Protein AF-A0A154R2F2-F1 (afdb_monomer_lite)

Radius of gyration: 34.79 Å; chains: 1; bounding box: 61×65×131 Å

Foldseek 3Di:
DPDVVVVVVVVVVVVVVVLVVQLVLLLVLLVCLCPPVVLVVLLVVQLVVLLVVQLVLLVVLLVVLVVLLVVLCVLVVVPPHPVSVVLVVLSVVLSVVSNVVSNVLSVVLSVQLNVQLVVQSVVLSVVSNVPDGNVNSNVSSVVSNVVSSVVSNVVSVPDHRDNSCVVSVVSSVVSVVVVVCVVCVVVVHDPDDDPDDDDDDDDDDDD

Structure (mmCIF, N/CA/C/O backbone):
data_AF-A0A154R2F2-F1
#
_entry.id   AF-A0A154R2F2-F1
#
loop_
_atom_site.group_PDB
_atom_site.id
_atom_site.type_symbol
_atom_site.label_atom_id
_atom_site.label_alt_id
_atom_site.label_comp_id
_atom_site.label_asym_id
_atom_site.label_entity_id
_atom_site.label_seq_id
_atom_site.pdbx_PDB_ins_code
_atom_site.Cartn_x
_atom_site.Cartn_y
_atom_site.Cartn_z
_atom_site.occupancy
_atom_site.B_iso_or_equiv
_atom_site.auth_seq_id
_atom_site.auth_comp_id
_atom_site.auth_asym_id
_atom_site.auth_atom_id
_atom_site.pdbx_PDB_model_num
ATOM 1 N N . MET A 1 1 ? -29.814 13.031 62.129 1.00 49.38 1 MET A N 1
ATOM 2 C CA . MET A 1 1 ? -30.196 12.786 60.720 1.00 49.38 1 MET A CA 1
ATOM 3 C C . MET A 1 1 ? -28.926 12.766 59.865 1.00 49.38 1 MET A C 1
ATOM 5 O O . MET A 1 1 ? -28.418 13.830 59.564 1.00 49.38 1 MET A O 1
ATOM 9 N N . SER A 1 2 ? -28.339 11.595 59.566 1.00 53.06 2 SER A N 1
ATOM 10 C CA . SER A 1 2 ? -27.109 11.481 58.738 1.00 53.06 2 SER A CA 1
ATOM 11 C C . SER A 1 2 ? -26.945 10.084 58.099 1.00 53.06 2 SER A C 1
ATOM 13 O O . SER A 1 2 ? -25.869 9.502 58.075 1.00 53.06 2 SER A O 1
ATOM 15 N N . SER A 1 3 ? -28.045 9.470 57.644 1.00 55.16 3 SER A N 1
ATOM 16 C CA . SER A 1 3 ? -28.022 8.103 57.078 1.00 55.16 3 SER A CA 1
ATOM 17 C C . SER A 1 3 ? -28.345 8.056 55.574 1.00 55.16 3 SER A C 1
ATOM 19 O O . SER A 1 3 ? -27.888 7.155 54.876 1.00 55.16 3 SER A O 1
ATOM 21 N N . GLY A 1 4 ? -29.041 9.067 55.032 1.00 56.69 4 GLY A N 1
ATOM 22 C CA . GLY A 1 4 ? -29.423 9.121 53.611 1.00 56.69 4 GLY A CA 1
ATOM 23 C C . GLY A 1 4 ? -28.269 9.403 52.638 1.00 56.69 4 GLY A C 1
ATOM 24 O O . GLY A 1 4 ? -28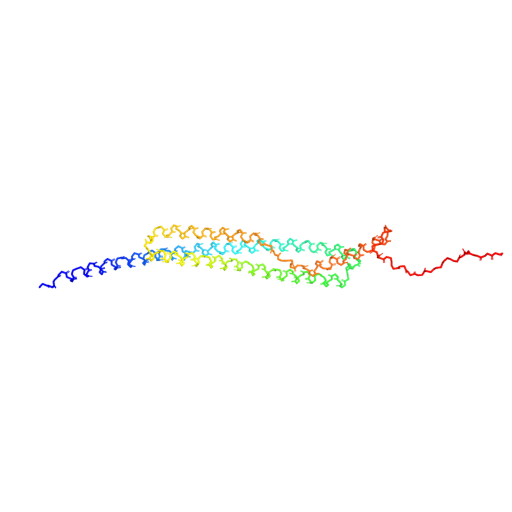.242 8.836 51.549 1.00 56.69 4 GLY A O 1
ATOM 25 N N . GLY A 1 5 ? -27.276 10.208 53.040 1.00 60.66 5 GLY A N 1
ATOM 26 C CA . GLY A 1 5 ? -26.138 10.574 52.179 1.00 60.66 5 GLY A CA 1
ATOM 27 C C . GLY A 1 5 ? -25.227 9.394 51.820 1.00 60.66 5 GLY A C 1
ATOM 28 O O . GLY A 1 5 ? -24.752 9.299 50.692 1.00 60.66 5 GLY A O 1
ATOM 29 N N . ASN A 1 6 ? -25.058 8.434 52.737 1.00 72.25 6 ASN A N 1
ATOM 30 C CA . ASN A 1 6 ? -24.212 7.259 52.508 1.00 72.25 6 ASN A CA 1
ATOM 31 C C . ASN A 1 6 ? -24.817 6.259 51.517 1.00 72.25 6 ASN A C 1
ATOM 33 O O . ASN A 1 6 ? -24.070 5.565 50.833 1.00 72.25 6 ASN A O 1
ATOM 37 N N . LYS A 1 7 ? -26.149 6.158 51.429 1.00 78.38 7 LYS A N 1
ATOM 38 C CA . LYS A 1 7 ? -26.810 5.208 50.522 1.00 78.38 7 LYS A CA 1
ATOM 39 C C . LYS A 1 7 ? -26.785 5.717 49.077 1.00 78.38 7 LYS A C 1
ATOM 41 O O . LYS A 1 7 ? -26.375 4.973 48.192 1.00 78.38 7 LYS A O 1
ATOM 46 N N . ALA A 1 8 ? -27.078 7.005 48.880 1.00 78.94 8 ALA A N 1
ATOM 47 C CA . ALA A 1 8 ? -26.990 7.668 47.578 1.00 78.94 8 ALA A CA 1
ATOM 48 C C . ALA A 1 8 ? -25.552 7.684 47.023 1.00 78.94 8 ALA A C 1
ATOM 50 O O . ALA A 1 8 ? -25.339 7.376 45.854 1.00 78.94 8 ALA A O 1
ATOM 51 N N . ALA A 1 9 ? -24.546 7.955 47.865 1.00 82.19 9 ALA A N 1
ATOM 52 C CA . ALA A 1 9 ? -23.141 7.891 47.453 1.00 82.19 9 ALA A CA 1
ATOM 53 C C . ALA A 1 9 ? -22.703 6.465 47.059 1.00 82.19 9 ALA A C 1
ATOM 55 O O . ALA A 1 9 ? -21.928 6.280 46.122 1.00 82.19 9 ALA A O 1
ATOM 56 N N . LYS A 1 10 ? -23.219 5.438 47.746 1.00 84.56 10 LYS A N 1
ATOM 57 C CA . LYS A 1 10 ? -22.908 4.031 47.451 1.00 84.56 10 LYS A CA 1
ATOM 58 C C . LYS A 1 10 ? -23.569 3.552 46.154 1.00 84.56 10 LYS A C 1
ATOM 60 O O . LYS A 1 10 ? -22.922 2.850 45.383 1.00 84.56 10 LYS A O 1
ATOM 65 N N . GLU A 1 11 ? -24.812 3.960 45.896 1.00 85.19 11 GLU A N 1
ATOM 66 C CA . GLU A 1 11 ? -25.507 3.710 44.623 1.00 85.19 11 GLU A CA 1
ATOM 67 C C . GLU A 1 11 ? -24.829 4.434 43.452 1.00 85.19 11 GLU A C 1
ATOM 69 O O . GLU A 1 11 ? -24.604 3.820 42.411 1.00 85.19 11 GLU A O 1
ATOM 74 N N . ALA A 1 12 ? -24.406 5.689 43.638 1.00 83.62 12 ALA A N 1
ATOM 75 C CA . ALA A 1 12 ? -23.656 6.433 42.626 1.00 83.62 12 ALA A CA 1
ATOM 76 C C . ALA A 1 12 ? -22.309 5.764 42.288 1.00 83.62 12 ALA A C 1
ATOM 78 O O . ALA A 1 12 ? -21.983 5.591 41.114 1.00 83.62 12 ALA A O 1
ATOM 79 N N . ASN A 1 13 ? -21.561 5.308 43.300 1.00 89.31 13 ASN A N 1
ATOM 80 C CA . ASN A 1 13 ? -20.309 4.572 43.092 1.00 89.31 13 ASN A CA 1
ATOM 81 C C . ASN A 1 13 ? -20.526 3.233 42.368 1.00 89.31 13 ASN A C 1
ATOM 83 O O . ASN A 1 13 ? -19.713 2.849 41.529 1.00 89.31 13 ASN A O 1
ATOM 87 N N . ALA A 1 14 ? -21.616 2.519 42.669 1.00 89.31 14 ALA A N 1
ATOM 88 C CA . ALA A 1 14 ? -21.954 1.272 41.986 1.00 89.31 14 ALA A CA 1
ATOM 89 C C . ALA A 1 14 ? -22.321 1.505 40.510 1.00 89.31 14 ALA A C 1
ATOM 91 O O . ALA A 1 14 ? -21.857 0.765 39.641 1.00 89.31 14 ALA A O 1
ATOM 92 N N . ALA A 1 15 ? -23.097 2.552 40.217 1.00 88.06 15 ALA A N 1
ATOM 93 C CA . ALA A 1 15 ? -23.456 2.930 38.852 1.00 88.06 15 ALA A CA 1
ATOM 94 C C . ALA A 1 15 ? -22.227 3.355 38.028 1.00 88.06 15 ALA A C 1
ATOM 96 O O . ALA A 1 15 ? -22.079 2.952 36.873 1.00 88.06 15 ALA A O 1
ATOM 97 N N . GLU A 1 16 ? -21.305 4.114 38.625 1.00 88.44 16 GLU A N 1
ATOM 98 C CA . GLU A 1 16 ? -20.057 4.509 37.968 1.00 88.44 16 GLU A CA 1
ATOM 99 C C . GLU A 1 16 ? -19.132 3.305 37.721 1.00 88.44 16 GLU A C 1
ATOM 101 O O . GLU A 1 16 ? -18.582 3.153 36.630 1.00 88.44 16 GLU A O 1
ATOM 106 N N . ALA A 1 17 ? -19.029 2.373 38.674 1.00 91.44 17 ALA A N 1
ATOM 107 C CA . ALA A 1 17 ? -18.279 1.132 38.481 1.00 91.44 17 ALA A CA 1
ATOM 108 C C . ALA A 1 17 ? -18.846 0.280 37.329 1.00 91.44 17 ALA A C 1
ATOM 110 O O . ALA A 1 17 ? -18.082 -0.257 36.522 1.00 91.44 17 ALA A O 1
ATOM 111 N N . GLN A 1 18 ? -20.176 0.188 37.212 1.00 90.12 18 GLN A N 1
ATOM 112 C CA . GLN A 1 18 ? -20.840 -0.494 36.096 1.00 90.12 18 GLN A CA 1
ATOM 113 C C . GLN A 1 18 ? -20.560 0.194 34.757 1.00 90.12 18 GLN A C 1
ATOM 115 O O . GLN A 1 18 ? -20.219 -0.484 33.786 1.00 90.12 18 GLN A O 1
ATOM 120 N N . ARG A 1 19 ? -20.629 1.531 34.706 1.00 88.81 19 ARG A N 1
ATOM 121 C CA . ARG A 1 19 ? -20.285 2.311 33.508 1.00 88.81 19 ARG A CA 1
ATOM 122 C C . ARG A 1 19 ? -18.847 2.036 33.069 1.00 88.81 19 ARG A C 1
ATOM 124 O O . ARG A 1 19 ? -18.607 1.717 31.907 1.00 88.81 19 ARG A O 1
ATOM 131 N N . GLN A 1 20 ? -17.891 2.086 33.993 1.00 92.62 20 GLN A N 1
ATOM 132 C CA . GLN A 1 20 ? -16.484 1.814 33.692 1.00 92.62 20 GLN A CA 1
ATOM 133 C C . GLN A 1 20 ? -16.237 0.371 33.243 1.00 92.62 20 GLN A C 1
ATOM 135 O O . GLN A 1 20 ? -15.388 0.139 32.381 1.00 92.62 20 GLN A O 1
ATOM 140 N N . ALA A 1 21 ? -16.951 -0.603 33.812 1.00 92.00 21 ALA A N 1
ATOM 141 C CA . ALA A 1 21 ? -16.874 -1.994 33.377 1.00 92.00 21 ALA A CA 1
ATOM 142 C C . ALA A 1 21 ? -17.409 -2.166 31.946 1.00 92.00 21 ALA A C 1
ATOM 144 O O . ALA A 1 21 ? -16.773 -2.844 31.139 1.00 92.00 21 ALA A O 1
ATOM 145 N N . ALA A 1 22 ? -18.519 -1.501 31.610 1.00 89.94 22 ALA A N 1
ATOM 146 C CA . ALA A 1 22 ? -19.074 -1.501 30.259 1.00 89.94 22 ALA A CA 1
ATOM 147 C C . ALA A 1 22 ? -18.101 -0.879 29.245 1.00 89.94 22 ALA A C 1
ATOM 149 O O . ALA A 1 22 ? -17.813 -1.501 28.225 1.00 89.94 22 ALA A O 1
ATOM 150 N N . ILE A 1 23 ? -17.513 0.282 29.564 1.00 93.38 23 ILE A N 1
ATOM 151 C CA . ILE A 1 23 ? -16.501 0.941 28.720 1.00 93.38 23 ILE A CA 1
ATOM 152 C C . ILE A 1 23 ? -15.312 0.002 28.473 1.00 93.38 23 ILE A C 1
ATOM 154 O O . ILE A 1 23 ? -14.917 -0.204 27.326 1.00 93.38 23 ILE A O 1
ATOM 158 N N . ARG A 1 24 ? -14.771 -0.625 29.528 1.00 93.38 24 ARG A N 1
ATOM 159 C CA . ARG A 1 24 ? -13.673 -1.602 29.410 1.00 93.38 24 ARG A CA 1
ATOM 160 C C . ARG A 1 24 ? -14.059 -2.802 28.541 1.00 93.38 24 ARG A C 1
ATOM 162 O O . ARG A 1 24 ? -13.248 -3.259 27.736 1.00 93.38 24 ARG A O 1
ATOM 169 N N . GLY A 1 25 ? -15.291 -3.292 28.676 1.00 92.94 25 GLY A N 1
ATOM 170 C CA . GLY A 1 25 ? -15.840 -4.364 27.846 1.00 92.94 25 GLY A CA 1
ATOM 171 C C . GLY A 1 25 ? -15.888 -3.984 26.365 1.00 92.94 25 GLY A C 1
ATOM 172 O O . GLY A 1 25 ? -15.367 -4.722 25.526 1.00 92.94 25 GLY A O 1
ATOM 173 N N . THR A 1 26 ? -16.429 -2.806 26.046 1.00 93.88 26 THR A N 1
ATOM 174 C CA . THR A 1 26 ? -16.457 -2.269 24.678 1.00 93.88 26 THR A CA 1
ATOM 175 C C . THR A 1 26 ? -15.045 -2.107 24.116 1.00 93.88 26 THR A C 1
ATOM 177 O O . THR A 1 26 ? -14.766 -2.586 23.018 1.00 93.88 26 THR A O 1
ATOM 180 N N . GLN A 1 27 ? -14.124 -1.500 24.870 1.00 94.38 27 GLN A N 1
ATOM 181 C CA . GLN A 1 27 ? -12.731 -1.321 24.445 1.00 94.38 27 GLN A CA 1
ATOM 182 C C . GLN A 1 27 ? -12.042 -2.660 24.158 1.00 94.38 27 GLN A C 1
ATOM 184 O O . GLN A 1 27 ? -11.368 -2.801 23.138 1.00 94.38 27 GLN A O 1
ATOM 189 N N . SER A 1 28 ? -12.240 -3.663 25.019 1.00 94.69 28 SER A N 1
ATOM 190 C CA . SER A 1 28 ? -11.725 -5.019 24.801 1.00 94.69 28 SER A CA 1
ATOM 191 C C . SER A 1 28 ? -12.267 -5.618 23.505 1.00 94.69 28 SER A C 1
ATOM 193 O O . SER A 1 28 ? -11.502 -6.154 22.705 1.00 94.69 28 SER A O 1
ATOM 195 N N . ARG A 1 29 ? -13.569 -5.457 23.240 1.00 93.88 29 ARG A N 1
ATOM 196 C CA . ARG A 1 29 ? -14.197 -5.983 22.025 1.00 93.88 29 ARG A CA 1
ATOM 197 C C . ARG A 1 29 ? -13.668 -5.316 20.757 1.00 93.88 29 ARG A C 1
ATOM 199 O O . ARG A 1 29 ? -13.366 -6.014 19.796 1.00 93.88 29 ARG A O 1
ATOM 206 N N . VAL A 1 30 ? -13.498 -3.994 20.771 1.00 94.19 30 VAL A N 1
ATOM 207 C CA . VAL A 1 30 ? -12.864 -3.249 19.670 1.00 94.19 30 VAL A CA 1
ATOM 208 C C . VAL A 1 30 ? -11.441 -3.758 19.443 1.00 94.19 30 VAL A C 1
ATOM 210 O O . VAL A 1 30 ? -11.081 -4.110 18.324 1.00 94.19 30 VAL A O 1
ATOM 213 N N . ASN A 1 31 ? -10.646 -3.874 20.509 1.00 94.31 31 ASN A N 1
ATOM 214 C CA . ASN A 1 31 ? -9.273 -4.367 20.425 1.00 94.31 31 ASN A CA 1
ATOM 215 C C . ASN A 1 31 ? -9.198 -5.791 19.857 1.00 94.31 31 ASN A C 1
ATOM 217 O O . ASN A 1 31 ? -8.319 -6.061 19.048 1.00 94.31 31 ASN A O 1
ATOM 221 N N . GLN A 1 32 ? -10.114 -6.684 20.239 1.00 94.31 32 GLN A N 1
ATOM 222 C CA . GLN A 1 32 ? -10.185 -8.045 19.698 1.00 94.31 32 GLN A CA 1
ATOM 223 C C . GLN A 1 32 ? -10.403 -8.057 18.184 1.00 94.31 32 GLN A C 1
ATOM 225 O O . GLN A 1 32 ? -9.761 -8.842 17.499 1.00 94.31 32 GLN A O 1
ATOM 230 N N . VAL A 1 33 ? -11.270 -7.183 17.667 1.00 94.12 33 VAL A N 1
ATOM 231 C CA . VAL A 1 33 ? -11.558 -7.099 16.228 1.00 94.12 33 VAL A CA 1
ATOM 232 C C . VAL A 1 33 ? -10.321 -6.656 15.438 1.00 94.12 33 VAL A C 1
ATOM 234 O O . VAL A 1 33 ? -9.999 -7.264 14.423 1.00 94.12 33 VAL A O 1
ATOM 237 N N . PHE A 1 34 ? -9.596 -5.640 15.915 1.00 94.19 34 PHE A N 1
ATOM 238 C CA . PHE A 1 34 ? -8.379 -5.156 15.245 1.00 94.19 34 PHE A CA 1
ATOM 239 C C . PHE A 1 34 ? -7.161 -6.071 15.435 1.00 94.19 34 PHE A C 1
ATOM 241 O O . PHE A 1 34 ? -6.270 -6.078 14.593 1.00 94.19 34 PHE A O 1
ATOM 248 N N . ASN A 1 35 ? -7.106 -6.825 16.535 1.00 94.25 35 ASN A N 1
ATOM 249 C CA . ASN A 1 35 ? -6.023 -7.768 16.821 1.00 94.25 35 ASN A CA 1
ATOM 250 C C . ASN A 1 35 ? -6.295 -9.176 16.258 1.00 94.25 35 ASN A C 1
ATOM 252 O O . ASN A 1 35 ? -5.521 -10.094 16.535 1.00 94.25 35 ASN A O 1
ATOM 256 N N . ASP A 1 36 ? -7.397 -9.378 15.529 1.00 94.06 36 ASP A N 1
ATOM 257 C CA . ASP A 1 36 ? -7.716 -10.668 14.925 1.00 94.06 36 ASP A CA 1
ATOM 258 C C . ASP A 1 36 ? -6.571 -11.086 13.976 1.00 94.06 36 ASP A C 1
ATOM 260 O O . ASP A 1 36 ? -6.192 -10.299 13.101 1.00 94.06 36 ASP A O 1
ATOM 264 N N . PRO A 1 37 ? -6.006 -12.304 14.101 1.00 93.44 37 PRO A N 1
ATOM 265 C CA . PRO A 1 37 ? -4.961 -12.790 13.199 1.00 93.44 37 PRO A CA 1
ATOM 266 C C . PRO A 1 37 ? -5.346 -12.708 11.719 1.00 93.44 37 PRO A C 1
ATOM 268 O O . PRO A 1 37 ? -4.484 -12.504 10.861 1.00 93.44 37 PRO A O 1
ATOM 271 N N . LYS A 1 38 ? -6.643 -12.815 11.411 1.00 93.19 38 LYS A N 1
ATOM 272 C CA . LYS A 1 38 ? -7.169 -12.625 10.062 1.00 93.19 38 LYS A CA 1
ATOM 273 C C . LYS A 1 38 ? -6.888 -11.223 9.533 1.00 93.19 38 LYS A C 1
ATOM 275 O O . LYS A 1 38 ? -6.569 -11.086 8.359 1.00 93.19 38 LYS A O 1
ATOM 280 N N . ARG A 1 39 ? -6.932 -10.188 10.380 1.00 92.75 39 ARG A N 1
ATOM 281 C CA . ARG A 1 39 ? -6.626 -8.822 9.944 1.00 92.75 39 ARG A CA 1
ATOM 282 C C . ARG A 1 39 ? -5.166 -8.681 9.526 1.00 92.75 39 ARG A C 1
ATOM 284 O O . ARG A 1 39 ? -4.884 -8.053 8.510 1.00 92.75 39 ARG A O 1
ATOM 291 N N . GLN A 1 40 ? -4.244 -9.304 10.259 1.00 92.25 40 GLN A N 1
ATOM 292 C CA . GLN A 1 40 ? -2.835 -9.321 9.863 1.00 92.25 40 GLN A CA 1
ATOM 293 C C . GLN A 1 40 ? -2.631 -10.067 8.537 1.00 92.25 40 GLN A C 1
ATOM 295 O O . GLN A 1 40 ? -1.837 -9.624 7.708 1.00 92.25 40 GLN A O 1
ATOM 300 N N . ALA A 1 41 ? -3.357 -11.168 8.316 1.00 95.06 41 ALA A N 1
ATOM 301 C CA . ALA A 1 41 ? -3.348 -11.872 7.035 1.00 95.06 41 ALA A CA 1
ATOM 302 C C . ALA A 1 41 ? -3.871 -10.981 5.894 1.00 95.06 41 ALA A C 1
ATOM 304 O O . ALA A 1 41 ? -3.187 -10.852 4.886 1.00 95.06 41 ALA A O 1
ATOM 305 N N . ASP A 1 42 ? -4.993 -10.276 6.088 1.00 93.69 42 ASP A N 1
ATOM 306 C CA . ASP A 1 42 ? -5.550 -9.352 5.089 1.00 93.69 42 ASP A CA 1
ATOM 307 C C . ASP A 1 42 ? -4.556 -8.234 4.711 1.00 93.69 42 ASP A C 1
ATOM 309 O O . ASP A 1 42 ? -4.427 -7.879 3.537 1.00 93.69 42 ASP A O 1
ATOM 313 N N . ILE A 1 43 ? -3.836 -7.678 5.696 1.00 94.62 43 ILE A N 1
ATOM 314 C CA . ILE A 1 43 ? -2.795 -6.662 5.464 1.00 94.62 43 ILE A CA 1
ATOM 315 C C . ILE A 1 43 ? -1.630 -7.266 4.671 1.00 94.62 43 ILE A C 1
ATOM 317 O O . ILE A 1 43 ? -1.169 -6.662 3.703 1.00 94.62 43 ILE A O 1
ATOM 321 N N . ASN A 1 44 ? -1.167 -8.463 5.038 1.00 95.62 44 ASN A N 1
ATOM 322 C CA . ASN A 1 44 ? -0.082 -9.142 4.330 1.00 95.62 44 ASN A CA 1
ATOM 323 C C . ASN A 1 44 ? -0.472 -9.475 2.882 1.00 95.62 44 ASN A C 1
ATOM 325 O O . ASN A 1 44 ? 0.320 -9.260 1.965 1.00 95.62 44 ASN A O 1
ATOM 329 N N . ASP A 1 45 ? -1.698 -9.947 2.662 1.00 96.25 45 ASP A N 1
ATOM 330 C CA . ASP A 1 45 ? -2.240 -10.227 1.334 1.00 96.25 45 ASP A CA 1
ATOM 331 C C . ASP A 1 45 ? -2.325 -8.953 0.496 1.00 96.25 45 ASP A C 1
ATOM 333 O O . ASP A 1 45 ? -1.944 -8.951 -0.675 1.00 96.25 45 ASP A O 1
ATOM 337 N N . PHE A 1 46 ? -2.749 -7.841 1.100 1.00 95.44 46 PHE A N 1
ATOM 338 C CA . PHE A 1 46 ? -2.747 -6.538 0.447 1.00 95.44 46 PHE A CA 1
ATOM 339 C C . PHE A 1 46 ? -1.334 -6.084 0.052 1.00 95.44 46 PHE A C 1
ATOM 341 O O . PHE A 1 46 ? -1.128 -5.656 -1.087 1.00 95.44 46 PHE A O 1
ATOM 348 N N . VAL A 1 47 ? -0.347 -6.227 0.940 1.00 96.12 47 VAL A N 1
ATOM 349 C CA . VAL A 1 47 ? 1.063 -5.914 0.647 1.00 96.12 47 VAL A CA 1
ATOM 350 C C . VAL A 1 47 ? 1.585 -6.786 -0.496 1.00 96.12 47 VAL A C 1
ATOM 352 O O . VAL A 1 47 ? 2.187 -6.274 -1.439 1.00 96.12 47 VAL A O 1
ATOM 355 N N . ASN A 1 48 ? 1.314 -8.091 -0.466 1.00 96.38 48 ASN A N 1
ATOM 356 C CA . ASN A 1 48 ? 1.747 -9.030 -1.501 1.00 96.38 48 ASN A CA 1
ATOM 357 C C . ASN A 1 48 ? 1.086 -8.749 -2.858 1.00 96.38 48 ASN A C 1
ATOM 359 O O . ASN A 1 48 ? 1.757 -8.789 -3.893 1.00 96.38 48 ASN A O 1
ATOM 363 N N . ALA A 1 49 ? -0.210 -8.433 -2.866 1.00 94.94 49 ALA A N 1
ATOM 364 C CA . ALA A 1 49 ? -0.933 -8.043 -4.072 1.00 94.94 49 ALA A CA 1
ATOM 365 C C . ALA A 1 49 ? -0.373 -6.739 -4.654 1.00 94.94 49 ALA A C 1
ATOM 367 O O . ALA A 1 49 ? -0.126 -6.655 -5.856 1.00 94.94 49 ALA A O 1
ATOM 368 N N . THR A 1 50 ? -0.092 -5.757 -3.795 1.00 93.88 50 THR A N 1
ATOM 369 C CA . THR A 1 50 ? 0.518 -4.478 -4.181 1.00 93.88 50 THR A CA 1
ATOM 370 C C . THR A 1 50 ? 1.913 -4.686 -4.769 1.00 93.88 50 THR A C 1
ATOM 372 O O . THR A 1 50 ? 2.208 -4.179 -5.851 1.00 93.88 50 THR A O 1
ATOM 375 N N . ARG A 1 51 ? 2.755 -5.500 -4.117 1.00 95.31 51 ARG A N 1
ATOM 376 C CA . ARG A 1 51 ? 4.075 -5.898 -4.632 1.00 95.31 51 ARG A CA 1
ATOM 377 C C . ARG A 1 51 ? 3.954 -6.526 -6.018 1.00 95.31 51 ARG A C 1
ATOM 379 O O . ARG A 1 51 ? 4.642 -6.104 -6.940 1.00 95.31 51 ARG A O 1
ATOM 386 N N . SER A 1 52 ? 3.059 -7.501 -6.167 1.00 94.62 52 SER A N 1
ATOM 387 C CA . SER A 1 52 ? 2.865 -8.232 -7.424 1.00 94.62 52 SER A CA 1
ATOM 388 C C . SER A 1 52 ? 2.400 -7.314 -8.554 1.00 94.62 52 SER A C 1
ATOM 390 O O . SER A 1 52 ? 2.903 -7.415 -9.669 1.00 94.62 52 SER A O 1
ATOM 392 N N . TYR A 1 53 ? 1.478 -6.391 -8.268 1.00 92.62 53 TYR A N 1
ATOM 393 C CA . TYR A 1 53 ? 0.994 -5.405 -9.233 1.00 92.62 53 TYR A CA 1
ATOM 394 C C . TYR A 1 53 ? 2.130 -4.524 -9.765 1.00 92.62 53 TYR A C 1
ATOM 396 O O . TYR A 1 53 ? 2.342 -4.442 -10.976 1.00 92.62 53 TYR A O 1
ATOM 404 N N . TYR A 1 54 ? 2.908 -3.917 -8.868 1.00 93.19 54 TYR A N 1
ATOM 405 C CA . TYR A 1 54 ? 4.024 -3.069 -9.275 1.00 93.19 54 TYR A CA 1
ATOM 406 C C . TYR A 1 54 ? 5.150 -3.869 -9.939 1.00 93.19 54 TYR A C 1
ATOM 408 O O . TYR A 1 54 ? 5.753 -3.394 -10.895 1.00 93.19 54 TYR A O 1
ATOM 416 N N . GLN A 1 55 ? 5.407 -5.102 -9.503 1.00 94.06 55 GLN A N 1
ATOM 417 C CA . GLN A 1 55 ? 6.388 -5.967 -10.153 1.00 94.06 55 GLN A CA 1
ATOM 418 C C . GLN A 1 55 ? 5.997 -6.290 -11.603 1.00 94.06 55 GLN A C 1
ATOM 420 O O . GLN A 1 55 ? 6.835 -6.182 -12.493 1.00 94.06 55 GLN A O 1
ATOM 425 N N . GLN A 1 56 ? 4.725 -6.604 -11.865 1.00 93.00 56 GLN A N 1
ATOM 426 C CA . GLN A 1 56 ? 4.238 -6.834 -13.230 1.00 93.00 56 GLN A CA 1
ATOM 427 C C . GLN A 1 56 ? 4.396 -5.598 -14.121 1.00 93.00 56 GLN A C 1
ATOM 429 O O . GLN A 1 56 ? 4.723 -5.721 -15.305 1.00 93.00 56 GLN A O 1
ATOM 434 N N . ASP A 1 57 ? 4.159 -4.405 -13.574 1.00 90.81 57 ASP A N 1
ATOM 435 C CA . ASP A 1 57 ? 4.373 -3.168 -14.318 1.00 90.81 57 ASP A CA 1
ATOM 436 C C . ASP A 1 57 ? 5.863 -2.922 -14.600 1.00 90.81 57 ASP A C 1
ATOM 438 O O . ASP A 1 57 ? 6.235 -2.643 -15.741 1.00 90.81 57 ASP A O 1
ATOM 442 N N . LEU A 1 58 ? 6.735 -3.143 -13.611 1.00 93.31 58 LEU A N 1
ATOM 443 C CA . LEU A 1 58 ? 8.187 -3.063 -13.781 1.00 93.31 58 LEU A CA 1
ATOM 444 C C . LEU A 1 58 ? 8.693 -4.027 -14.866 1.00 93.31 58 LEU A C 1
ATOM 446 O O . LEU A 1 58 ? 9.487 -3.636 -15.723 1.00 93.31 58 LEU A O 1
ATOM 450 N N . ASP A 1 59 ? 8.213 -5.271 -14.863 1.00 93.44 59 ASP A N 1
ATOM 451 C CA . ASP A 1 59 ? 8.569 -6.284 -15.860 1.00 93.44 59 ASP A CA 1
ATOM 452 C C . ASP A 1 59 ? 8.136 -5.870 -17.271 1.00 93.44 59 ASP A C 1
ATOM 454 O O . ASP A 1 59 ? 8.887 -6.029 -18.242 1.00 93.44 59 ASP A O 1
ATOM 458 N N . ARG A 1 60 ? 6.944 -5.275 -17.395 1.00 91.81 60 ARG A N 1
ATOM 459 C CA . ARG A 1 60 ? 6.450 -4.719 -18.659 1.00 91.81 60 ARG A CA 1
ATOM 460 C C . ARG A 1 60 ? 7.338 -3.573 -19.143 1.00 91.81 60 ARG A C 1
ATOM 462 O O . ARG A 1 60 ? 7.722 -3.554 -20.315 1.00 91.81 60 ARG A O 1
ATOM 469 N N . GLN A 1 61 ? 7.685 -2.639 -18.258 1.00 91.06 61 GLN A N 1
ATOM 470 C CA . GLN A 1 61 ? 8.570 -1.518 -18.577 1.00 91.06 61 GLN A CA 1
ATOM 471 C C . GLN A 1 61 ? 9.956 -2.009 -19.015 1.00 91.06 61 GLN A C 1
ATOM 473 O O . GLN A 1 61 ? 10.448 -1.586 -20.063 1.00 91.06 61 GLN A O 1
ATOM 478 N N . LYS A 1 62 ? 10.534 -2.984 -18.302 1.00 93.44 62 LYS A N 1
ATOM 479 C CA . LYS A 1 62 ? 11.798 -3.632 -18.673 1.00 93.44 62 LYS A CA 1
ATOM 480 C C . LYS A 1 62 ? 11.725 -4.255 -20.064 1.00 93.44 62 LYS A C 1
ATOM 482 O O . LYS A 1 62 ? 12.633 -4.061 -20.866 1.00 93.44 62 LYS A O 1
ATOM 487 N N . GLY A 1 63 ? 10.662 -5.002 -20.369 1.00 93.06 63 GLY A N 1
ATOM 488 C CA . GLY A 1 63 ? 10.482 -5.627 -21.682 1.00 93.06 63 GLY A CA 1
ATOM 489 C C . GLY A 1 63 ? 10.418 -4.604 -22.821 1.00 93.06 63 GLY A C 1
ATOM 490 O O . GLY A 1 63 ? 11.011 -4.811 -23.883 1.00 93.06 63 GLY A O 1
ATOM 491 N N . ASN A 1 64 ? 9.748 -3.473 -22.587 1.00 91.12 64 ASN A N 1
ATOM 492 C CA . ASN A 1 64 ? 9.698 -2.362 -23.536 1.00 91.12 64 ASN A CA 1
ATOM 493 C C . ASN A 1 64 ? 11.068 -1.686 -23.699 1.00 91.12 64 ASN A C 1
ATOM 495 O O . ASN A 1 64 ? 11.481 -1.422 -24.831 1.00 91.12 64 ASN A O 1
ATOM 499 N N . ALA A 1 65 ? 11.782 -1.453 -22.595 1.00 90.50 65 ALA A N 1
ATOM 500 C CA . ALA A 1 65 ? 13.113 -0.857 -22.590 1.00 90.50 65 ALA A CA 1
ATOM 501 C C . ALA A 1 65 ? 14.150 -1.758 -23.283 1.00 90.50 65 ALA A C 1
ATOM 503 O O . ALA A 1 65 ? 14.874 -1.279 -24.150 1.00 90.50 65 ALA A O 1
ATOM 504 N N . ASP A 1 66 ? 14.164 -3.066 -23.002 1.00 92.56 66 ASP A N 1
ATOM 505 C CA . ASP A 1 66 ? 15.047 -4.049 -23.653 1.00 92.56 66 ASP A CA 1
ATOM 506 C C . ASP A 1 66 ? 14.819 -4.094 -25.1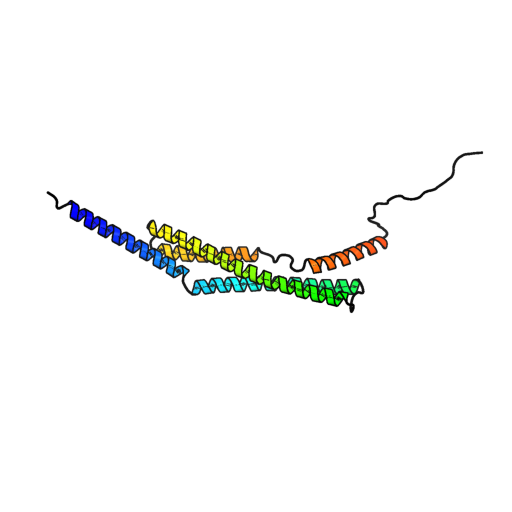69 1.00 92.56 66 ASP A C 1
ATOM 508 O O . ASP A 1 66 ? 15.759 -4.013 -25.963 1.00 92.56 66 ASP A O 1
ATOM 512 N N . ARG A 1 67 ? 13.552 -4.160 -25.592 1.00 91.81 67 ARG A N 1
ATOM 513 C CA . ARG A 1 67 ? 13.194 -4.152 -27.014 1.00 91.81 67 ARG A CA 1
ATOM 514 C C . ARG A 1 67 ? 13.598 -2.838 -27.682 1.00 91.81 67 ARG A C 1
ATOM 516 O O . ARG A 1 67 ? 14.159 -2.853 -28.778 1.00 91.81 67 ARG A O 1
ATOM 523 N N . GLY A 1 68 ? 13.325 -1.710 -27.027 1.00 89.69 68 GLY A N 1
ATOM 524 C CA . GLY A 1 68 ? 13.742 -0.390 -27.487 1.00 89.69 68 GLY A CA 1
ATOM 525 C C . GLY A 1 68 ? 15.256 -0.303 -27.647 1.00 89.69 68 GLY A C 1
ATOM 526 O O . GLY A 1 68 ? 15.730 0.153 -28.688 1.00 89.69 68 GLY A O 1
ATOM 527 N N . LEU A 1 69 ? 16.002 -0.803 -26.661 1.00 91.06 69 LEU A N 1
ATOM 528 C CA . LEU A 1 69 ? 17.460 -0.802 -26.643 1.00 91.06 69 LEU A CA 1
ATOM 529 C C . LEU A 1 69 ? 18.020 -1.638 -27.791 1.00 91.06 69 LEU A C 1
ATOM 531 O O . LEU A 1 69 ? 18.852 -1.145 -28.547 1.00 91.06 69 LEU A O 1
ATOM 535 N N . LYS A 1 70 ? 17.504 -2.853 -27.999 1.00 90.94 70 LYS A N 1
ATOM 536 C CA . LYS A 1 70 ? 17.879 -3.705 -29.138 1.00 90.94 70 LYS A CA 1
ATOM 537 C C . LYS A 1 70 ? 17.678 -2.998 -30.474 1.00 90.94 70 LYS A C 1
ATOM 539 O O . LYS A 1 70 ? 18.589 -2.975 -31.300 1.00 90.94 70 LYS A O 1
ATOM 544 N N . PHE A 1 71 ? 16.518 -2.374 -30.688 1.00 91.12 71 PHE A N 1
ATOM 545 C CA . PHE A 1 71 ? 16.271 -1.633 -31.925 1.00 91.12 71 PHE A CA 1
ATOM 546 C C . PHE A 1 71 ? 17.169 -0.404 -32.065 1.00 91.12 71 PHE A C 1
ATOM 548 O O . PHE A 1 71 ? 17.623 -0.119 -33.171 1.00 91.12 71 PHE A O 1
ATOM 555 N N . ALA A 1 72 ? 17.434 0.317 -30.977 1.00 89.19 72 ALA A N 1
ATOM 556 C CA . ALA A 1 72 ? 18.314 1.479 -30.981 1.00 89.19 72 ALA A CA 1
ATOM 557 C C . ALA A 1 72 ? 19.761 1.092 -31.323 1.00 89.19 72 ALA A C 1
ATOM 559 O O . ALA A 1 72 ? 20.364 1.734 -32.178 1.00 89.19 72 ALA A O 1
ATOM 560 N N . LEU A 1 73 ? 20.282 0.015 -30.728 1.00 89.12 73 LEU A N 1
ATOM 561 C CA . LEU A 1 73 ? 21.618 -0.527 -31.001 1.00 89.12 73 LEU A CA 1
ATOM 562 C C . LEU A 1 73 ? 21.753 -1.060 -32.431 1.00 89.12 73 LEU A C 1
ATOM 564 O O . LEU A 1 73 ? 22.778 -0.843 -33.076 1.00 89.12 73 LEU A O 1
ATOM 568 N N . ALA A 1 74 ? 20.725 -1.736 -32.949 1.00 88.75 74 ALA A N 1
ATOM 569 C CA . ALA A 1 74 ? 20.708 -2.202 -34.335 1.00 88.75 74 ALA A CA 1
ATOM 570 C C . ALA A 1 74 ? 20.729 -1.019 -35.312 1.00 88.75 74 ALA A C 1
ATOM 572 O O . ALA A 1 74 ? 21.510 -0.989 -36.259 1.00 88.75 74 ALA A O 1
ATOM 573 N N . ARG A 1 75 ? 19.909 0.000 -35.041 1.00 85.38 75 ARG A N 1
ATOM 574 C CA . ARG A 1 75 ? 19.806 1.219 -35.853 1.00 85.38 75 ARG A CA 1
ATOM 575 C C . ARG A 1 75 ? 21.060 2.086 -35.830 1.00 85.38 75 ARG A C 1
ATOM 577 O O . ARG A 1 75 ? 21.330 2.769 -36.813 1.00 85.38 75 ARG A O 1
ATOM 584 N N . SER A 1 76 ? 21.781 2.111 -34.715 1.00 85.44 76 SER A N 1
ATOM 585 C CA . SER A 1 76 ? 23.017 2.882 -34.568 1.00 85.44 76 SER A CA 1
ATOM 586 C C . SER A 1 76 ? 24.261 2.119 -35.029 1.00 85.44 76 SER A C 1
ATOM 588 O O . SER A 1 76 ? 25.339 2.705 -35.060 1.00 85.44 76 SER A O 1
ATOM 590 N N . GLY A 1 77 ? 24.127 0.838 -35.396 1.00 86.75 77 GLY A N 1
ATOM 591 C CA . GLY A 1 77 ? 25.260 -0.020 -35.751 1.00 86.75 77 GLY A CA 1
ATOM 592 C C . GLY A 1 77 ? 26.150 -0.382 -34.557 1.00 86.75 77 GLY A C 1
ATOM 593 O O . GLY A 1 77 ? 27.253 -0.875 -34.751 1.00 86.75 77 GLY A O 1
ATOM 594 N N . LEU A 1 78 ? 25.683 -0.151 -33.326 1.00 87.38 78 LEU A N 1
ATOM 595 C CA . LEU A 1 78 ? 26.423 -0.413 -32.084 1.00 87.38 78 LEU A CA 1
ATOM 596 C C . LEU A 1 78 ? 26.172 -1.823 -31.524 1.00 87.38 78 LEU A C 1
ATOM 598 O O . LEU A 1 78 ? 26.577 -2.141 -30.405 1.00 87.38 78 LEU A O 1
ATOM 602 N N . THR A 1 79 ? 25.481 -2.670 -32.288 1.00 89.44 79 THR A N 1
ATOM 603 C CA . THR A 1 79 ? 25.235 -4.069 -31.918 1.00 89.44 79 THR A CA 1
ATOM 604 C C . THR A 1 79 ? 26.556 -4.841 -31.888 1.00 89.44 79 THR A C 1
ATOM 606 O O . THR A 1 79 ? 27.353 -4.742 -32.815 1.00 89.44 79 THR A O 1
ATOM 609 N N . GLY A 1 80 ? 26.790 -5.608 -30.824 1.00 86.25 80 GLY A N 1
ATOM 610 C CA . GLY A 1 80 ? 28.012 -6.391 -30.611 1.00 86.25 80 GLY A CA 1
ATOM 611 C C . GLY A 1 80 ? 29.208 -5.596 -30.072 1.00 86.25 80 GLY A C 1
ATOM 612 O O . GLY A 1 80 ? 30.262 -6.184 -29.849 1.00 86.25 80 GLY A O 1
ATOM 613 N N . GLY A 1 81 ? 29.062 -4.285 -29.847 1.00 90.50 81 GLY A N 1
ATOM 614 C CA . GLY A 1 81 ? 30.108 -3.429 -29.281 1.00 90.50 81 GLY A CA 1
ATOM 615 C C . GLY A 1 81 ? 30.044 -3.287 -27.756 1.00 90.50 81 GLY A C 1
ATOM 616 O O . GLY A 1 81 ? 29.089 -3.719 -27.107 1.00 90.50 81 GLY A O 1
ATOM 617 N N . SER A 1 82 ? 31.035 -2.600 -27.180 1.00 91.00 82 SER A N 1
ATOM 618 C CA . SER A 1 82 ? 31.073 -2.260 -25.747 1.00 91.00 82 SER A CA 1
ATOM 619 C C . SER A 1 82 ? 29.840 -1.474 -25.300 1.00 91.00 82 SER A C 1
ATOM 621 O O . SER A 1 82 ? 29.269 -1.772 -24.257 1.00 91.00 82 SER A O 1
ATOM 623 N N . THR A 1 83 ? 29.340 -0.561 -26.142 1.00 88.88 83 THR A N 1
ATOM 624 C CA . THR A 1 83 ? 28.130 0.216 -25.844 1.00 88.88 83 THR A CA 1
ATOM 625 C C . THR A 1 83 ? 26.908 -0.667 -25.600 1.00 88.88 83 THR A C 1
ATOM 627 O O . THR A 1 83 ? 26.092 -0.341 -24.746 1.00 88.88 83 THR A O 1
ATOM 630 N N . GLN A 1 84 ? 26.765 -1.798 -26.299 1.00 90.94 84 GLN A N 1
ATOM 631 C CA . GLN A 1 84 ? 25.674 -2.731 -26.014 1.00 90.94 84 GLN A CA 1
ATOM 632 C C . GLN A 1 84 ? 25.802 -3.320 -24.605 1.00 90.94 84 GLN A C 1
ATOM 634 O O . GLN A 1 84 ? 24.807 -3.383 -23.885 1.00 90.94 84 GLN A O 1
ATOM 639 N N . VAL A 1 85 ? 27.005 -3.752 -24.218 1.00 91.75 85 VAL A N 1
ATOM 640 C CA . VAL A 1 85 ? 27.261 -4.347 -22.899 1.00 91.75 85 VAL A CA 1
ATOM 641 C C . VAL A 1 85 ? 26.964 -3.335 -21.796 1.00 91.75 85 VAL A C 1
ATOM 643 O O . VAL A 1 85 ? 26.234 -3.661 -20.860 1.00 91.75 85 VAL A O 1
ATOM 646 N N . ASP A 1 86 ? 27.443 -2.101 -21.947 1.00 92.50 86 ASP A N 1
ATOM 647 C CA . ASP A 1 86 ? 27.233 -1.029 -20.972 1.00 92.50 86 ASP A CA 1
ATOM 648 C C . ASP A 1 86 ? 25.740 -0.713 -20.799 1.00 92.50 86 ASP A C 1
ATOM 650 O O . ASP A 1 86 ? 25.233 -0.665 -19.678 1.00 92.50 86 ASP A O 1
ATOM 654 N N . GLN A 1 87 ? 25.000 -0.577 -21.906 1.00 90.56 87 GLN A N 1
ATOM 655 C CA . GLN A 1 87 ? 23.560 -0.305 -21.860 1.00 90.56 87 GLN A CA 1
ATOM 656 C C . GLN A 1 87 ? 22.760 -1.483 -21.278 1.00 90.56 87 GLN A C 1
ATOM 658 O O . GLN A 1 87 ? 21.777 -1.279 -20.568 1.00 90.56 87 GLN A O 1
ATOM 663 N N . GLN A 1 88 ? 23.181 -2.725 -21.529 1.00 90.38 88 GLN A N 1
ATOM 664 C CA . GLN A 1 88 ? 22.546 -3.911 -20.948 1.00 90.38 88 GLN A CA 1
ATOM 665 C C . GLN A 1 88 ? 22.793 -3.999 -19.432 1.00 90.38 88 GLN A C 1
ATOM 667 O O . GLN A 1 88 ? 21.875 -4.333 -18.679 1.00 90.38 88 GLN A O 1
ATOM 672 N N . GLN A 1 89 ? 24.007 -3.676 -18.971 1.00 92.94 89 GLN A N 1
ATOM 673 C CA . GLN A 1 89 ? 24.315 -3.582 -17.540 1.00 92.94 89 GLN A CA 1
ATOM 674 C C . GLN A 1 89 ? 23.475 -2.497 -16.872 1.00 92.94 89 GLN A C 1
ATOM 676 O O . GLN A 1 89 ? 22.889 -2.729 -15.816 1.00 92.94 89 GLN A O 1
ATOM 681 N N . GLN A 1 90 ? 23.374 -1.336 -17.512 1.00 91.69 90 GLN A N 1
ATOM 682 C CA . GLN A 1 90 ? 22.575 -0.221 -17.036 1.00 91.69 90 GLN A CA 1
ATOM 683 C C . GLN A 1 90 ? 21.089 -0.574 -16.917 1.00 91.69 90 GLN A C 1
ATOM 685 O O . GLN A 1 90 ? 20.498 -0.347 -15.865 1.00 91.69 90 GLN A O 1
ATOM 690 N N . LEU A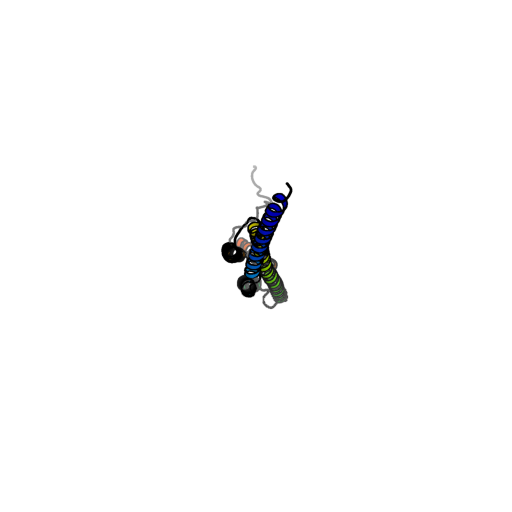 1 91 ? 20.510 -1.225 -17.929 1.00 91.81 91 LEU A N 1
ATOM 691 C CA . LEU A 1 91 ? 19.139 -1.739 -17.873 1.00 91.81 91 LEU A CA 1
ATOM 692 C C . LEU A 1 91 ? 18.936 -2.697 -16.684 1.00 91.81 91 LEU A C 1
ATOM 694 O O . LEU A 1 91 ? 17.898 -2.668 -16.021 1.00 91.81 91 LEU A O 1
ATOM 698 N N . GLY A 1 92 ? 19.928 -3.546 -16.399 1.00 92.94 92 GLY A N 1
ATOM 699 C CA . GLY A 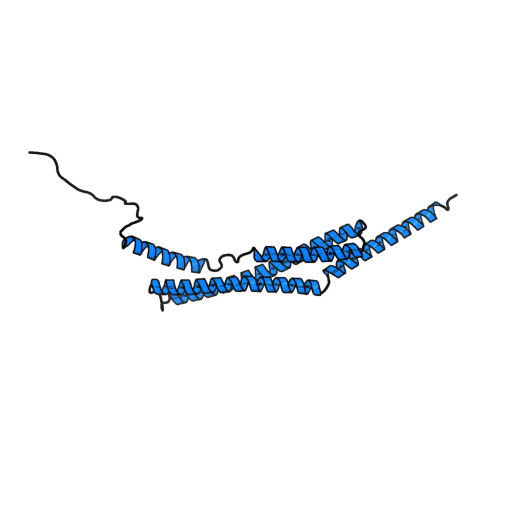1 92 ? 19.916 -4.435 -15.236 1.00 92.94 92 GLY A CA 1
ATOM 700 C C . GLY A 1 92 ? 19.943 -3.679 -13.904 1.00 92.94 92 GLY A C 1
ATOM 701 O O . GLY A 1 92 ? 19.200 -4.030 -12.986 1.00 92.94 92 GLY A O 1
ATOM 702 N N . GLN A 1 93 ? 20.752 -2.622 -13.804 1.00 93.06 93 GLN A N 1
ATOM 703 C CA . GLN A 1 93 ? 20.801 -1.754 -12.624 1.00 93.06 93 GLN A CA 1
ATOM 704 C C . GLN A 1 93 ? 19.482 -1.002 -12.416 1.00 93.06 93 GLN A C 1
ATOM 706 O O . GLN A 1 93 ? 18.978 -0.966 -11.294 1.00 93.06 93 GLN A O 1
ATOM 711 N N . ASP A 1 94 ? 18.904 -0.448 -13.484 1.00 90.88 94 ASP A N 1
ATOM 712 C CA . ASP A 1 94 ? 17.612 0.246 -13.460 1.00 90.88 94 ASP A CA 1
ATOM 713 C C . ASP A 1 94 ? 16.499 -0.699 -12.976 1.00 90.88 94 ASP A C 1
ATOM 715 O O . ASP A 1 94 ? 15.736 -0.355 -12.072 1.00 90.88 94 ASP A O 1
ATOM 719 N N . TYR A 1 95 ? 16.472 -1.938 -13.480 1.00 93.62 95 TYR A N 1
ATOM 720 C CA . TYR A 1 95 ? 15.538 -2.964 -13.011 1.00 93.62 95 TYR A CA 1
ATOM 721 C C . TYR A 1 95 ? 15.742 -3.311 -11.526 1.00 93.62 95 TYR A C 1
ATOM 723 O O . TYR A 1 95 ? 14.772 -3.396 -10.773 1.00 93.62 95 TYR A O 1
ATOM 731 N N . GLY A 1 96 ? 16.992 -3.455 -11.073 1.00 94.06 96 GLY A N 1
ATOM 732 C CA . GLY A 1 96 ? 17.307 -3.695 -9.661 1.00 94.06 96 GLY A CA 1
ATOM 733 C C . GLY A 1 96 ? 16.827 -2.567 -8.739 1.00 94.06 96 GLY A C 1
ATOM 734 O O . GLY A 1 96 ? 16.230 -2.835 -7.696 1.00 94.06 96 GLY A O 1
ATOM 735 N N . ARG A 1 97 ? 17.016 -1.300 -9.137 1.00 92.88 97 ARG A N 1
ATOM 736 C CA . ARG A 1 97 ? 16.463 -0.140 -8.411 1.00 92.88 97 ARG A CA 1
ATOM 737 C C . ARG A 1 97 ? 14.935 -0.146 -8.426 1.00 92.88 97 ARG A C 1
ATOM 739 O O . ARG A 1 97 ? 14.322 0.140 -7.401 1.00 92.88 97 ARG A O 1
ATOM 746 N N . GLY A 1 98 ? 14.333 -0.508 -9.557 1.00 92.44 98 GLY A N 1
ATOM 747 C CA . GLY A 1 98 ? 12.889 -0.673 -9.693 1.00 92.44 98 GLY A CA 1
ATOM 748 C C . GLY A 1 98 ? 12.327 -1.681 -8.690 1.00 92.44 98 GLY A C 1
ATOM 749 O O . GLY A 1 98 ? 11.367 -1.368 -7.996 1.00 92.44 98 GLY A O 1
ATOM 750 N N . LEU A 1 99 ? 12.966 -2.844 -8.517 1.00 94.31 99 LEU A N 1
ATOM 751 C CA . LEU A 1 99 ? 12.544 -3.845 -7.526 1.00 94.31 99 LEU A CA 1
ATOM 752 C C . LEU A 1 99 ? 12.558 -3.299 -6.090 1.00 94.31 99 LEU A C 1
ATOM 754 O O . LEU A 1 99 ? 11.643 -3.575 -5.317 1.00 94.31 99 LEU A O 1
ATOM 758 N N . LEU A 1 100 ? 13.556 -2.485 -5.735 1.00 94.19 100 LEU A N 1
ATOM 759 C CA . LEU A 1 100 ? 13.588 -1.824 -4.426 1.00 94.19 100 LEU A CA 1
ATOM 760 C C . LEU A 1 100 ? 12.436 -0.822 -4.269 1.00 94.19 100 LEU A C 1
ATOM 762 O O . LEU A 1 100 ? 11.823 -0.761 -3.206 1.00 94.19 100 LEU A O 1
ATOM 766 N N . GLN A 1 101 ? 12.105 -0.069 -5.321 1.00 92.44 101 GLN A N 1
ATOM 767 C CA . GLN A 1 101 ? 10.956 0.843 -5.316 1.00 92.44 101 GLN A CA 1
ATOM 768 C C . GLN A 1 101 ? 9.625 0.092 -5.187 1.00 92.44 101 GLN A C 1
ATOM 770 O O . GLN A 1 101 ? 8.736 0.557 -4.473 1.00 92.44 101 GLN A O 1
ATOM 775 N N . VAL A 1 102 ? 9.489 -1.070 -5.838 1.00 93.94 102 VAL A N 1
ATOM 776 C CA . VAL A 1 102 ? 8.332 -1.965 -5.679 1.00 93.94 102 VAL A CA 1
ATOM 777 C C . VAL A 1 102 ? 8.166 -2.362 -4.215 1.00 93.94 102 VAL A C 1
ATOM 779 O O . VAL A 1 102 ? 7.076 -2.212 -3.662 1.00 93.94 102 VAL A O 1
ATOM 782 N N . GLU A 1 103 ? 9.243 -2.819 -3.573 1.00 94.75 103 GLU A N 1
ATOM 783 C CA . GLU A 1 103 ? 9.197 -3.236 -2.171 1.00 94.75 103 GLU A CA 1
ATOM 784 C C . GLU A 1 103 ? 8.847 -2.065 -1.245 1.00 94.75 103 GLU A C 1
ATOM 786 O O . GLU A 1 103 ? 7.963 -2.190 -0.400 1.00 94.75 103 GLU A O 1
ATOM 791 N N . GLN A 1 104 ? 9.473 -0.902 -1.447 1.00 93.50 104 GLN A N 1
ATOM 792 C CA . GLN A 1 104 ? 9.184 0.308 -0.671 1.00 93.50 104 GLN A CA 1
ATOM 793 C C . GLN A 1 104 ? 7.717 0.733 -0.792 1.00 93.50 104 GLN A C 1
ATOM 795 O O . GLN A 1 104 ? 7.089 1.064 0.213 1.00 93.50 104 GLN A O 1
ATOM 800 N N . LYS A 1 105 ? 7.144 0.696 -2.001 1.00 91.56 105 LYS A N 1
ATOM 801 C CA . LYS A 1 105 ? 5.726 1.014 -2.226 1.00 91.56 105 LYS A CA 1
ATOM 802 C C . LYS A 1 105 ? 4.802 -0.002 -1.564 1.00 91.56 105 LYS A C 1
ATOM 804 O O . LYS A 1 105 ? 3.830 0.398 -0.930 1.00 91.56 105 LYS A O 1
ATOM 809 N N . ALA A 1 106 ? 5.104 -1.294 -1.683 1.00 94.06 106 ALA A N 1
ATOM 810 C CA . ALA A 1 106 ? 4.298 -2.352 -1.082 1.00 94.06 106 ALA A CA 1
ATOM 811 C C . ALA A 1 106 ? 4.290 -2.260 0.452 1.00 94.06 106 ALA A C 1
ATOM 813 O O . ALA A 1 106 ? 3.223 -2.276 1.067 1.00 94.06 106 ALA A O 1
ATOM 814 N N . GLN A 1 107 ? 5.462 -2.097 1.070 1.00 94.94 107 GLN A N 1
ATOM 815 C CA . GLN A 1 107 ? 5.575 -1.916 2.518 1.00 94.94 107 GLN A CA 1
ATOM 816 C C . GLN A 1 107 ? 4.923 -0.610 2.982 1.00 94.94 107 GLN A C 1
ATOM 818 O O . GLN A 1 107 ? 4.205 -0.608 3.981 1.00 94.94 107 GLN A O 1
ATOM 823 N N . GLY A 1 108 ? 5.115 0.482 2.234 1.00 93.88 108 GLY A N 1
ATOM 824 C CA . GLY A 1 108 ? 4.472 1.767 2.502 1.00 93.88 108 GLY A CA 1
ATOM 825 C C . GLY A 1 108 ? 2.946 1.669 2.493 1.00 93.88 108 GLY A C 1
ATOM 826 O O . GLY A 1 108 ? 2.302 2.148 3.419 1.00 93.88 108 GLY A O 1
ATOM 827 N N . ALA A 1 109 ? 2.367 0.970 1.513 1.00 93.19 109 ALA A N 1
ATOM 828 C CA . ALA A 1 109 ? 0.926 0.737 1.447 1.00 93.19 109 ALA A CA 1
ATOM 829 C C . ALA A 1 109 ? 0.409 -0.046 2.669 1.00 93.19 109 ALA A C 1
ATOM 831 O O . ALA A 1 109 ? -0.603 0.329 3.264 1.00 93.19 109 ALA A O 1
ATOM 832 N N . GLY A 1 110 ? 1.121 -1.098 3.092 1.00 94.81 110 GLY A N 1
ATOM 833 C CA . GLY A 1 110 ? 0.781 -1.850 4.305 1.00 94.81 110 GLY A CA 1
ATOM 834 C C . GLY A 1 110 ? 0.864 -1.007 5.581 1.00 94.81 110 GLY A C 1
ATOM 835 O O . GLY A 1 110 ? -0.012 -1.097 6.447 1.00 94.81 110 GLY A O 1
ATOM 836 N N . ALA A 1 111 ? 1.883 -0.152 5.686 1.00 95.38 111 ALA A N 1
ATOM 837 C CA . ALA A 1 111 ? 2.042 0.772 6.804 1.00 95.38 111 ALA A CA 1
ATOM 838 C C . ALA A 1 111 ? 0.910 1.812 6.851 1.00 95.38 111 ALA A C 1
ATOM 840 O O . ALA A 1 111 ? 0.334 2.026 7.916 1.00 95.38 111 ALA A O 1
ATOM 841 N N . SER A 1 112 ? 0.536 2.392 5.705 1.00 94.81 112 SER A N 1
ATOM 842 C CA . SER A 1 112 ? -0.596 3.323 5.598 1.00 94.81 112 SER A CA 1
ATOM 843 C C . SER A 1 112 ? -1.917 2.668 6.006 1.00 94.81 112 SER A C 1
ATOM 845 O O . SER A 1 112 ? -2.668 3.244 6.793 1.00 94.81 112 SER A O 1
ATOM 847 N N . LEU A 1 113 ? -2.180 1.439 5.546 1.00 95.69 113 LEU A N 1
ATOM 848 C CA . LEU A 1 113 ? -3.374 0.682 5.938 1.00 95.69 113 LEU A CA 1
ATOM 849 C C . LEU A 1 113 ? -3.405 0.420 7.451 1.00 95.69 113 LEU A C 1
ATOM 851 O O . LEU A 1 113 ? -4.427 0.627 8.105 1.00 95.69 113 LEU A O 1
ATOM 855 N N . SER A 1 114 ? -2.267 0.020 8.020 1.00 95.19 114 SER A N 1
ATOM 856 C CA . SER A 1 114 ? -2.137 -0.222 9.460 1.00 95.19 114 SER A CA 1
ATOM 857 C C . SER A 1 114 ? -2.347 1.058 10.277 1.00 95.19 114 SER A C 1
ATOM 859 O O . SER A 1 114 ? -2.989 1.023 11.325 1.00 95.19 114 SER A O 1
ATOM 861 N N . ALA A 1 115 ? -1.847 2.200 9.800 1.00 96.38 115 ALA A N 1
ATOM 862 C CA . ALA A 1 115 ? -2.063 3.498 10.433 1.00 96.38 115 ALA A CA 1
ATOM 863 C C . ALA A 1 115 ? -3.545 3.914 10.392 1.00 96.38 115 ALA A C 1
ATOM 865 O O . ALA A 1 115 ? -4.083 4.360 11.407 1.00 96.38 115 ALA A O 1
ATOM 866 N N . ALA A 1 116 ? -4.226 3.705 9.261 1.00 96.00 116 ALA A N 1
ATOM 867 C CA . ALA A 1 116 ? -5.663 3.957 9.133 1.00 96.00 116 ALA A CA 1
ATOM 868 C C . ALA A 1 116 ? -6.489 3.087 10.098 1.00 96.00 116 ALA A C 1
ATOM 870 O O . ALA A 1 116 ? -7.465 3.553 10.691 1.00 96.00 116 ALA A O 1
ATOM 871 N N . ASP A 1 117 ? -6.083 1.834 10.311 1.00 96.12 117 ASP A N 1
ATOM 872 C CA . ASP A 1 117 ? -6.717 0.954 11.294 1.00 96.12 117 ASP A CA 1
ATOM 873 C C . ASP A 1 117 ? -6.485 1.421 12.733 1.00 96.12 117 ASP A C 1
ATOM 875 O O . ASP A 1 117 ? -7.405 1.375 13.551 1.00 96.12 117 ASP A O 1
ATOM 879 N N . GLN A 1 118 ? -5.284 1.906 13.057 1.00 95.69 118 GLN A N 1
ATOM 880 C CA . GLN A 1 118 ? -4.984 2.453 14.383 1.00 95.69 118 GLN A CA 1
ATOM 881 C C . GLN A 1 118 ? -5.792 3.721 14.682 1.00 95.69 118 GLN A C 1
ATOM 883 O O . GLN A 1 118 ? -6.297 3.878 15.796 1.00 95.69 118 GLN A O 1
ATOM 888 N N . ASP A 1 119 ? -5.970 4.596 13.694 1.00 97.25 119 ASP A N 1
ATOM 889 C CA . ASP A 1 119 ? -6.819 5.782 13.818 1.00 97.25 119 ASP A CA 1
ATOM 890 C C . ASP A 1 119 ? -8.297 5.396 14.008 1.00 97.25 119 ASP A C 1
ATOM 892 O O . ASP A 1 119 ? -8.942 5.856 14.955 1.00 97.25 119 ASP A O 1
ATOM 896 N N . ALA A 1 120 ? -8.819 4.462 13.203 1.00 96.50 120 ALA A N 1
ATOM 897 C CA . ALA A 1 120 ? -10.175 3.935 13.373 1.00 96.50 120 ALA A CA 1
ATOM 898 C C . ALA A 1 120 ? -10.382 3.308 14.763 1.00 96.50 120 ALA A C 1
ATOM 900 O O . ALA A 1 120 ? -11.391 3.560 15.429 1.00 96.50 120 ALA A O 1
ATOM 901 N N . ARG A 1 121 ? -9.402 2.533 15.236 1.00 96.25 121 ARG A N 1
ATOM 902 C CA . ARG A 1 121 ? -9.398 1.940 16.576 1.00 96.25 121 ARG A CA 1
ATOM 903 C C . ARG A 1 121 ? -9.444 3.004 17.668 1.00 96.25 121 ARG A C 1
ATOM 905 O O . ARG A 1 121 ? -10.262 2.889 18.579 1.00 96.25 121 ARG A O 1
ATOM 912 N N . SER A 1 122 ? -8.603 4.033 17.575 1.00 96.06 122 SER A N 1
ATOM 913 C CA . SER A 1 122 ? -8.564 5.142 18.535 1.00 96.06 122 SER A CA 1
ATOM 914 C C . SER A 1 122 ? -9.918 5.853 18.621 1.00 96.06 122 SER A C 1
ATOM 916 O O . SER A 1 122 ? -10.480 5.991 19.709 1.00 96.06 122 SER A O 1
ATOM 918 N N . ARG A 1 123 ? -10.515 6.186 17.469 1.00 95.88 123 ARG A N 1
ATOM 919 C CA . ARG A 1 123 ? -11.843 6.819 17.391 1.00 95.88 123 ARG A CA 1
ATOM 920 C C . ARG A 1 123 ? -12.927 5.974 18.058 1.00 95.88 123 ARG A C 1
ATOM 922 O O . ARG A 1 123 ? -13.730 6.499 18.826 1.00 95.88 123 ARG A O 1
ATOM 929 N N . LEU A 1 124 ? -12.936 4.663 17.818 1.00 95.56 124 LEU A N 1
ATOM 930 C CA . LEU A 1 124 ? -13.918 3.752 18.415 1.00 95.56 124 LEU A CA 1
ATOM 931 C C . LEU A 1 124 ? -13.726 3.581 19.925 1.00 95.56 124 LEU A C 1
ATOM 933 O O . LEU A 1 124 ? -14.707 3.477 20.657 1.00 95.56 124 LEU A O 1
ATOM 937 N N . ILE A 1 125 ? -12.484 3.602 20.411 1.00 93.75 125 ILE A N 1
ATOM 938 C CA . ILE A 1 125 ? -12.182 3.604 21.849 1.00 93.75 125 ILE A CA 1
ATOM 939 C C . ILE A 1 125 ? -12.671 4.902 22.505 1.00 93.75 125 ILE A C 1
ATOM 941 O O . ILE A 1 125 ? -13.242 4.854 23.596 1.00 93.75 125 ILE A O 1
ATOM 945 N N . SER A 1 126 ? -12.506 6.053 21.850 1.00 94.19 126 SER A N 1
ATOM 946 C CA . SER A 1 126 ? -13.061 7.321 22.336 1.00 94.19 126 SER A CA 1
ATOM 947 C C . SER A 1 126 ? -14.592 7.290 22.385 1.00 94.19 126 SER A C 1
ATOM 949 O O . SER A 1 126 ? -15.175 7.717 23.381 1.00 94.19 126 SER A O 1
ATOM 951 N N . LEU A 1 127 ? -15.245 6.717 21.369 1.00 93.81 127 LEU A N 1
ATOM 952 C CA . LEU A 1 127 ? -16.703 6.540 21.343 1.00 93.81 127 LEU A CA 1
ATOM 953 C C . LEU A 1 127 ? -17.199 5.536 22.397 1.00 93.81 127 LEU A C 1
ATOM 955 O O . LEU A 1 127 ? -18.274 5.711 22.971 1.00 93.81 127 LEU A O 1
ATOM 959 N N . ALA A 1 128 ? -16.412 4.505 22.709 1.00 92.12 128 ALA A N 1
ATOM 960 C CA . ALA A 1 128 ? -16.705 3.587 23.809 1.00 92.12 128 ALA A CA 1
ATOM 961 C C . ALA A 1 128 ? -16.825 4.340 25.139 1.00 92.12 128 ALA A C 1
ATOM 963 O O . ALA A 1 128 ? -17.763 4.107 25.898 1.00 92.12 128 ALA A O 1
ATOM 964 N N . THR A 1 129 ? -15.931 5.301 25.388 1.00 90.38 129 THR A N 1
ATOM 965 C CA . THR A 1 129 ? -15.976 6.157 26.582 1.00 90.38 129 THR A CA 1
ATOM 966 C C . THR A 1 129 ? -17.231 7.036 26.623 1.00 90.38 129 THR A C 1
ATOM 968 O O . THR A 1 129 ? -17.752 7.295 27.706 1.00 90.38 129 THR A O 1
ATOM 971 N N . SER A 1 130 ? -17.769 7.448 25.467 1.00 92.12 130 SER A N 1
ATOM 972 C CA . SER A 1 130 ? -19.016 8.224 25.386 1.00 92.12 130 SER A CA 1
ATOM 973 C C . SER A 1 130 ? -20.293 7.376 25.456 1.00 92.12 130 SER A C 1
ATOM 975 O O . SER A 1 130 ? -21.386 7.935 25.395 1.00 92.12 130 SER A O 1
ATOM 977 N N . GLY A 1 131 ? -20.182 6.050 25.605 1.00 88.62 131 GLY A N 1
ATOM 978 C CA . GLY A 1 131 ? -21.325 5.150 25.790 1.00 88.62 131 GLY A CA 1
ATOM 979 C C . GLY A 1 131 ? -21.674 4.269 24.590 1.00 88.62 131 GLY A C 1
ATOM 980 O O . GLY A 1 131 ? -22.764 3.705 24.569 1.00 88.62 131 GLY A O 1
ATOM 981 N N . LEU A 1 132 ? -20.781 4.124 23.603 1.00 92.62 132 LEU A N 1
ATOM 982 C CA . LEU A 1 132 ? -20.950 3.129 22.540 1.00 92.62 132 LEU A CA 1
ATOM 983 C C . LEU A 1 132 ? -20.934 1.708 23.135 1.00 92.62 132 LEU A C 1
ATOM 985 O O . LEU A 1 132 ? -20.032 1.349 23.900 1.00 92.62 132 LEU A O 1
ATOM 989 N N . ASP A 1 133 ? -21.919 0.884 22.781 1.00 93.31 133 ASP A N 1
ATOM 990 C CA . ASP A 1 133 ? -21.984 -0.501 23.243 1.00 93.31 133 ASP A CA 1
ATOM 991 C C . ASP A 1 133 ? -21.016 -1.415 22.470 1.00 93.31 133 ASP A C 1
ATOM 993 O O . ASP A 1 133 ? -20.626 -1.143 21.332 1.00 93.31 133 ASP A O 1
ATOM 997 N N . ALA A 1 134 ? -20.640 -2.536 23.089 1.00 90.69 134 ALA A N 1
ATOM 998 C CA . ALA A 1 134 ? -19.655 -3.468 22.545 1.00 90.69 134 ALA A CA 1
ATOM 999 C C . ALA A 1 134 ? -20.056 -4.094 21.198 1.00 90.69 134 ALA A C 1
ATOM 1001 O O . ALA A 1 134 ? -19.179 -4.390 20.382 1.00 90.69 134 ALA A O 1
ATOM 1002 N N . THR A 1 135 ? -21.352 -4.302 20.950 1.00 91.88 135 THR A N 1
ATOM 1003 C CA . THR A 1 135 ? -21.841 -4.933 19.717 1.00 91.88 135 THR A CA 1
ATOM 1004 C C . THR A 1 135 ? -21.771 -3.947 18.562 1.00 91.88 135 THR A C 1
ATOM 1006 O O . THR A 1 135 ? -21.180 -4.258 17.524 1.00 91.88 135 THR A O 1
ATOM 1009 N N . THR A 1 136 ? -22.293 -2.736 18.760 1.00 94.00 136 THR A N 1
ATOM 1010 C CA . THR A 1 136 ? -22.221 -1.662 17.765 1.00 94.00 136 THR A CA 1
ATOM 1011 C C . THR A 1 136 ? -20.770 -1.278 17.486 1.00 94.00 136 THR A C 1
ATOM 1013 O O . THR A 1 136 ? -20.383 -1.146 16.325 1.00 94.00 136 THR A O 1
ATOM 1016 N N . ALA A 1 137 ? -19.924 -1.190 18.518 1.00 92.94 137 ALA A N 1
ATOM 1017 C CA . ALA A 1 137 ? -18.502 -0.898 18.349 1.00 92.94 137 ALA A CA 1
ATOM 1018 C C . ALA A 1 137 ? -17.776 -1.954 17.502 1.00 92.94 137 ALA A C 1
ATOM 1020 O O . ALA A 1 137 ? -16.979 -1.605 16.633 1.00 92.94 137 ALA A O 1
ATOM 1021 N N . ALA A 1 138 ? -18.074 -3.243 17.701 1.00 92.69 138 ALA A N 1
ATOM 1022 C CA . ALA A 1 138 ? -17.491 -4.322 16.905 1.00 92.69 138 ALA A CA 1
ATOM 1023 C C . ALA A 1 138 ? -17.938 -4.277 15.433 1.00 92.69 138 ALA A C 1
ATOM 1025 O O . ALA A 1 138 ? -17.133 -4.510 14.525 1.00 92.69 138 ALA A O 1
ATOM 1026 N N . GLN A 1 139 ? -19.212 -3.958 15.184 1.00 95.12 139 GLN A N 1
ATOM 1027 C CA . GLN A 1 139 ? -19.743 -3.793 13.829 1.00 95.12 139 GLN A CA 1
ATOM 1028 C C . GLN A 1 139 ? -19.092 -2.602 13.118 1.00 95.12 139 GLN A C 1
ATOM 1030 O O . GLN A 1 139 ? -18.651 -2.743 11.976 1.00 95.12 139 GLN A O 1
ATOM 1035 N N . GLN A 1 140 ? -18.958 -1.464 13.807 1.00 96.31 140 GLN A N 1
ATOM 1036 C CA . GLN A 1 140 ? -18.286 -0.279 13.274 1.00 96.31 140 GLN A CA 1
ATOM 1037 C C . GLN A 1 140 ? -16.792 -0.527 13.027 1.00 96.31 140 GLN A C 1
ATOM 1039 O O . GLN A 1 140 ? -16.297 -0.163 11.964 1.00 96.31 140 GLN A O 1
ATOM 1044 N N . ALA A 1 141 ? -16.090 -1.217 13.933 1.00 95.38 141 ALA A N 1
ATOM 1045 C CA . ALA A 1 141 ? -14.700 -1.638 13.727 1.00 95.38 141 ALA A CA 1
ATOM 1046 C C . ALA A 1 141 ? -14.554 -2.487 12.457 1.00 95.38 141 ALA A C 1
ATOM 1048 O O . ALA A 1 141 ? -13.711 -2.218 11.604 1.00 95.38 141 ALA A O 1
ATOM 1049 N N . SER A 1 142 ? -15.436 -3.474 12.290 1.00 94.56 142 SER A N 1
ATOM 1050 C CA . SER A 1 142 ? -15.436 -4.359 11.121 1.00 94.56 142 SER A CA 1
ATOM 1051 C C . SER A 1 142 ? -15.746 -3.626 9.814 1.00 94.56 142 SER A C 1
ATOM 1053 O O . SER A 1 142 ? -15.256 -4.026 8.757 1.00 94.56 142 SER A O 1
ATOM 1055 N N . ALA A 1 143 ? -16.584 -2.590 9.856 1.00 96.19 143 ALA A N 1
ATOM 1056 C CA . ALA A 1 143 ? -16.873 -1.741 8.704 1.00 96.19 143 ALA A CA 1
ATOM 1057 C C . ALA A 1 143 ? -15.687 -0.820 8.374 1.00 96.19 143 ALA A C 1
ATOM 1059 O O . ALA A 1 143 ? -15.298 -0.730 7.212 1.00 96.19 143 ALA A O 1
ATOM 1060 N N . ALA A 1 144 ? -15.063 -0.213 9.387 1.00 96.00 144 ALA A N 1
ATOM 1061 C CA . ALA A 1 144 ? -13.890 0.639 9.221 1.00 96.00 144 ALA A CA 1
ATOM 1062 C C . ALA A 1 144 ? -12.711 -0.128 8.606 1.00 96.00 144 ALA A C 1
ATOM 1064 O O . ALA A 1 144 ? -12.135 0.330 7.627 1.00 96.00 144 ALA A O 1
ATOM 1065 N N . MET A 1 145 ? -12.413 -1.340 9.090 1.00 95.31 145 MET A N 1
ATOM 1066 C CA . MET A 1 145 ? -11.346 -2.179 8.523 1.00 95.31 145 MET A CA 1
ATOM 1067 C C . MET A 1 145 ? -11.570 -2.519 7.043 1.00 95.31 145 MET A C 1
ATOM 1069 O O . MET A 1 145 ? -10.614 -2.538 6.260 1.00 95.31 145 MET A O 1
ATOM 1073 N N . ARG A 1 146 ? -12.824 -2.791 6.653 1.00 94.56 146 ARG A N 1
ATOM 1074 C CA . ARG A 1 146 ? -13.202 -3.045 5.253 1.00 94.56 146 ARG A CA 1
ATOM 1075 C C . ARG A 1 146 ? -13.035 -1.793 4.399 1.00 94.56 146 ARG A C 1
ATOM 1077 O O . ARG A 1 146 ? -12.350 -1.851 3.385 1.00 94.56 146 ARG A O 1
ATOM 1084 N N . SER A 1 147 ? -13.566 -0.664 4.863 1.00 96.50 147 SER A N 1
ATOM 1085 C CA . SER A 1 147 ? -13.429 0.632 4.193 1.00 96.50 147 SER A CA 1
ATOM 1086 C C . SER A 1 147 ? -11.963 1.037 4.014 1.00 96.50 147 SER A C 1
ATOM 1088 O O . SER A 1 147 ? -11.574 1.468 2.934 1.00 96.50 147 SER A O 1
ATOM 1090 N N . ASN A 1 148 ? -11.129 0.870 5.044 1.00 95.81 148 ASN A N 1
ATOM 1091 C CA . ASN A 1 148 ? -9.700 1.181 4.983 1.00 95.81 148 ASN A CA 1
ATOM 1092 C C . ASN A 1 148 ? -8.977 0.302 3.954 1.00 95.81 148 ASN A C 1
ATOM 1094 O O . ASN A 1 148 ? -8.141 0.789 3.198 1.00 95.81 148 ASN A O 1
ATOM 1098 N N . LEU A 1 149 ? -9.319 -0.990 3.897 1.00 94.62 149 LEU A N 1
ATOM 1099 C CA . LEU A 1 149 ? -8.744 -1.916 2.922 1.00 94.62 149 LEU A CA 1
ATOM 1100 C C . LEU A 1 149 ? -9.159 -1.560 1.488 1.00 94.62 149 LEU A C 1
ATOM 1102 O O . LEU A 1 149 ? -8.330 -1.593 0.583 1.00 94.62 149 LEU A O 1
ATOM 1106 N N . GLU A 1 150 ? -10.427 -1.217 1.270 1.00 93.94 150 GLU A N 1
ATOM 1107 C CA . GLU A 1 150 ? -10.934 -0.776 -0.035 1.00 93.94 150 GLU A CA 1
ATOM 1108 C C . GLU A 1 150 ? -10.274 0.532 -0.488 1.00 93.94 150 GLU A C 1
ATOM 1110 O O . GLU A 1 150 ? -9.818 0.626 -1.630 1.00 93.94 150 GLU A O 1
ATOM 1115 N N . ALA A 1 151 ? -10.142 1.504 0.418 1.00 93.25 151 ALA A N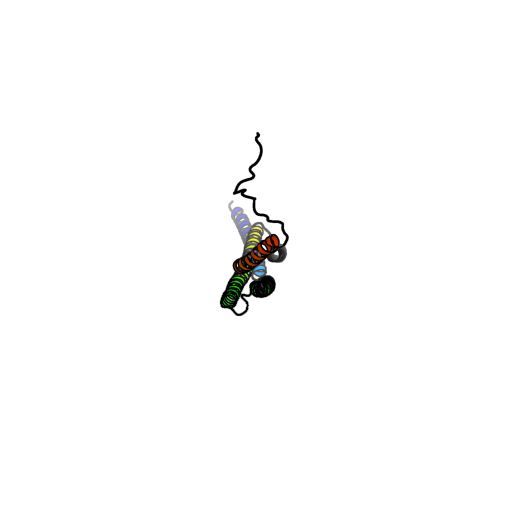 1
ATOM 1116 C CA . ALA A 1 151 ? -9.432 2.752 0.157 1.00 93.25 151 ALA A CA 1
ATOM 1117 C C . ALA A 1 151 ? -7.959 2.498 -0.201 1.00 93.25 151 ALA A C 1
ATOM 1119 O O . ALA A 1 151 ? -7.485 2.995 -1.222 1.00 93.25 151 ALA A O 1
ATOM 1120 N N . GLY A 1 152 ? -7.267 1.651 0.568 1.00 92.06 152 GLY A N 1
ATOM 1121 C CA . GLY A 1 152 ? -5.878 1.272 0.297 1.00 92.06 152 GLY A CA 1
ATOM 1122 C C . GLY A 1 152 ? -5.702 0.564 -1.049 1.00 92.06 152 GLY A C 1
ATOM 1123 O O . GLY A 1 152 ? -4.750 0.846 -1.773 1.00 92.06 152 GLY A O 1
ATOM 1124 N N . ARG A 1 153 ? -6.641 -0.309 -1.443 1.00 90.38 153 ARG A N 1
ATOM 1125 C CA . ARG A 1 153 ? -6.647 -0.943 -2.776 1.00 90.38 153 ARG A CA 1
ATOM 1126 C C . ARG A 1 153 ? -6.791 0.077 -3.899 1.00 90.38 153 ARG A C 1
ATOM 1128 O O . ARG A 1 153 ? -6.064 -0.019 -4.883 1.00 90.38 153 ARG A O 1
ATOM 1135 N N . SER A 1 154 ? -7.702 1.035 -3.746 1.00 89.69 154 SER A N 1
ATOM 1136 C CA . SER A 1 154 ? -7.899 2.113 -4.719 1.00 89.69 154 SER A CA 1
ATOM 1137 C C . SER A 1 154 ? -6.635 2.968 -4.861 1.00 89.69 154 SER A C 1
ATOM 1139 O O . SER A 1 154 ? -6.129 3.158 -5.964 1.00 89.69 154 SER A O 1
ATOM 1141 N N . GLU A 1 155 ? -6.052 3.400 -3.741 1.00 87.38 155 GLU A N 1
ATOM 1142 C CA . GLU A 1 155 ? -4.826 4.205 -3.728 1.00 87.38 155 GLU A CA 1
ATOM 1143 C C . GLU A 1 155 ? -3.634 3.459 -4.349 1.00 87.38 155 GLU A C 1
ATOM 1145 O O . GLU A 1 155 ? -2.908 4.014 -5.176 1.00 87.38 155 GLU A O 1
ATOM 1150 N N . ALA A 1 156 ? -3.470 2.174 -4.022 1.00 85.19 156 ALA A N 1
ATOM 1151 C CA . ALA A 1 156 ? -2.406 1.345 -4.579 1.00 85.19 156 ALA A CA 1
ATOM 1152 C C . ALA A 1 156 ? -2.517 1.179 -6.104 1.00 85.19 156 ALA A C 1
ATOM 1154 O O . ALA A 1 156 ? -1.483 1.150 -6.771 1.00 85.19 156 ALA A O 1
ATOM 1155 N N . GLN A 1 157 ? -3.737 1.098 -6.649 1.00 79.75 157 GLN A N 1
ATOM 1156 C CA . GLN A 1 157 ? -3.990 0.973 -8.091 1.00 79.75 157 GLN A CA 1
ATOM 1157 C C . GLN A 1 157 ? -3.789 2.285 -8.859 1.00 79.75 157 GLN A C 1
ATOM 1159 O O . GLN A 1 157 ? -3.396 2.251 -10.024 1.00 79.75 157 GLN A O 1
ATOM 1164 N N . LEU A 1 158 ? -4.038 3.434 -8.223 1.00 77.06 158 LEU A N 1
ATOM 1165 C CA . LEU A 1 158 ? -3.816 4.754 -8.824 1.00 77.06 158 LEU A CA 1
ATOM 1166 C C . LEU A 1 158 ? -2.326 5.107 -8.941 1.00 77.06 158 LEU A C 1
ATOM 1168 O O . LEU A 1 158 ? -1.944 5.942 -9.762 1.00 77.06 158 LEU A O 1
ATOM 1172 N N . GLY A 1 159 ? -1.475 4.478 -8.131 1.00 67.44 159 GLY A N 1
ATOM 1173 C CA . GLY A 1 159 ? -0.033 4.639 -8.223 1.00 67.44 159 GLY A CA 1
ATOM 1174 C C . GLY A 1 159 ? 0.554 3.919 -9.441 1.00 67.44 159 GLY A C 1
ATOM 1175 O O . GLY A 1 159 ? 0.351 2.725 -9.634 1.00 67.44 159 GLY A O 1
ATOM 1176 N N . SER A 1 160 ? 1.360 4.634 -10.228 1.00 69.25 160 SER A N 1
ATOM 1177 C CA . SER A 1 160 ? 2.328 4.032 -11.155 1.00 69.25 160 SER A CA 1
ATOM 1178 C C . SER A 1 160 ? 3.690 3.919 -10.468 1.00 69.25 160 SER A C 1
ATOM 1180 O O . SER A 1 160 ? 4.026 4.709 -9.572 1.00 69.25 160 SER A O 1
ATOM 1182 N N . LEU A 1 161 ? 4.519 2.968 -10.904 1.00 73.25 161 LEU A N 1
ATOM 1183 C CA . LEU A 1 161 ? 5.960 3.118 -10.718 1.00 73.25 161 LEU A CA 1
ATOM 1184 C C . LEU A 1 161 ? 6.391 4.400 -11.441 1.00 73.25 161 LEU A C 1
ATOM 1186 O O . LEU A 1 161 ? 5.980 4.644 -12.577 1.00 73.25 161 LEU A O 1
ATOM 1190 N N . ALA A 1 162 ? 7.170 5.244 -10.760 1.00 69.88 162 ALA A N 1
ATOM 1191 C CA . ALA A 1 162 ? 7.888 6.315 -11.442 1.00 69.88 162 ALA A CA 1
ATOM 1192 C C . ALA A 1 162 ? 8.825 5.681 -12.482 1.00 69.88 162 ALA A C 1
ATOM 1194 O O . ALA A 1 162 ? 9.213 4.530 -12.300 1.00 69.88 162 ALA A O 1
ATOM 1195 N N . ASP A 1 163 ? 9.171 6.401 -13.552 1.00 69.06 163 ASP A N 1
ATOM 1196 C CA . ASP A 1 163 ? 9.954 5.855 -14.669 1.00 69.06 163 ASP A CA 1
ATOM 1197 C C . ASP A 1 163 ? 11.350 5.384 -14.205 1.00 69.06 163 ASP A C 1
ATOM 1199 O O . ASP A 1 163 ? 12.321 6.145 -14.190 1.00 69.06 163 ASP A O 1
ATOM 1203 N N . SER A 1 164 ? 11.446 4.117 -13.781 1.00 75.94 164 SER A N 1
ATOM 1204 C CA . SER A 1 164 ? 12.665 3.510 -13.232 1.00 75.94 164 SER A CA 1
ATOM 1205 C C . SER A 1 164 ? 13.750 3.344 -14.300 1.00 75.94 164 SER A C 1
ATOM 1207 O O . SER A 1 164 ? 14.911 3.133 -13.961 1.00 75.94 164 SER A O 1
ATOM 1209 N N . PHE A 1 165 ? 13.384 3.477 -15.579 1.00 79.75 165 PHE A N 1
ATOM 1210 C CA . PHE A 1 165 ? 14.253 3.317 -16.743 1.00 79.75 165 PHE A CA 1
ATOM 1211 C C . PHE A 1 165 ? 14.633 4.651 -17.393 1.00 79.75 165 PHE A C 1
ATOM 1213 O O . PHE A 1 165 ? 15.061 4.666 -18.547 1.00 79.75 165 PHE A O 1
ATOM 1220 N N . GLY A 1 166 ? 14.509 5.781 -16.685 1.00 78.69 166 GLY A N 1
ATOM 1221 C CA . GLY A 1 166 ? 14.742 7.116 -17.248 1.00 78.69 166 GLY A CA 1
ATOM 1222 C C . GLY A 1 166 ? 16.083 7.276 -17.985 1.00 78.69 166 GLY A C 1
ATOM 1223 O O . GLY A 1 166 ? 16.150 7.944 -19.019 1.00 78.69 166 GLY A O 1
ATOM 1224 N N . GLN A 1 167 ? 17.152 6.618 -17.522 1.00 75.31 167 GLN A N 1
ATOM 1225 C CA . GLN A 1 167 ? 18.473 6.715 -18.152 1.00 75.31 167 GLN A CA 1
ATOM 1226 C C . GLN A 1 167 ? 18.567 5.878 -19.440 1.00 75.31 167 GLN A C 1
ATOM 1228 O O . GLN A 1 167 ? 19.052 6.373 -20.460 1.00 75.31 167 GLN A O 1
ATOM 1233 N N . THR A 1 168 ? 17.998 4.669 -19.440 1.00 76.19 168 THR A N 1
ATOM 1234 C CA . THR A 1 168 ? 17.804 3.872 -20.662 1.00 76.19 168 THR A CA 1
ATOM 1235 C C . THR A 1 168 ? 16.902 4.618 -21.657 1.00 76.19 168 THR A C 1
ATOM 1237 O O . THR A 1 168 ? 17.241 4.756 -22.832 1.00 76.19 168 THR A O 1
ATOM 1240 N N . ASN A 1 169 ? 15.791 5.195 -21.190 1.00 78.50 169 ASN A N 1
ATOM 1241 C CA . ASN A 1 169 ? 14.870 5.990 -22.004 1.00 78.50 169 ASN A CA 1
ATOM 1242 C C . ASN A 1 169 ? 15.554 7.216 -22.622 1.00 78.50 169 ASN A C 1
ATOM 1244 O O . ASN A 1 169 ? 15.285 7.541 -23.779 1.00 78.50 169 ASN A O 1
ATOM 1248 N N . SER A 1 170 ? 16.485 7.848 -21.906 1.00 82.06 170 SER A N 1
ATOM 1249 C CA . SER A 1 170 ? 17.291 8.959 -22.424 1.00 82.06 170 SER A CA 1
ATOM 1250 C C . SER A 1 170 ? 18.180 8.520 -23.593 1.00 82.06 170 SER A C 1
ATOM 1252 O O . SER A 1 170 ? 18.217 9.192 -24.623 1.00 82.06 170 SER A O 1
ATOM 1254 N N . PHE A 1 171 ? 18.837 7.357 -23.501 1.00 81.44 171 PHE A N 1
ATOM 1255 C CA . PHE A 1 171 ? 19.586 6.787 -24.629 1.00 81.44 171 PHE A CA 1
ATOM 1256 C C . PHE A 1 171 ? 18.675 6.507 -25.835 1.00 81.44 171 PHE A C 1
ATOM 1258 O O . PHE A 1 171 ? 19.006 6.872 -26.966 1.00 81.44 171 PHE A O 1
ATOM 1265 N N . LEU A 1 172 ? 17.494 5.923 -25.601 1.00 83.12 172 LEU A N 1
ATOM 1266 C CA . LEU A 1 172 ? 16.515 5.667 -26.662 1.00 83.12 172 LEU A CA 1
ATOM 1267 C C . LEU A 1 172 ? 16.052 6.952 -27.355 1.00 83.12 172 LEU A C 1
ATOM 1269 O O . LEU A 1 172 ? 15.892 6.960 -28.577 1.00 83.12 172 LEU A O 1
ATOM 1273 N N . GLN A 1 173 ? 15.828 8.026 -26.595 1.00 85.38 173 GLN A N 1
ATOM 1274 C CA . GLN A 1 173 ? 15.469 9.333 -27.145 1.00 85.38 173 GLN A CA 1
ATOM 1275 C C . GLN A 1 173 ? 16.615 9.917 -27.973 1.00 85.38 173 GLN A C 1
ATOM 1277 O O . GLN A 1 173 ? 16.396 10.267 -29.129 1.00 85.38 173 GLN A O 1
ATOM 1282 N N . ASN A 1 174 ? 17.848 9.884 -27.462 1.00 84.00 174 ASN A N 1
ATOM 1283 C CA . ASN A 1 174 ? 19.027 10.369 -28.184 1.00 84.00 174 ASN A CA 1
ATOM 1284 C C . ASN A 1 174 ? 19.213 9.671 -29.540 1.00 84.00 174 ASN A C 1
ATOM 1286 O O . ASN A 1 174 ? 19.477 10.328 -30.547 1.00 84.00 174 ASN A O 1
ATOM 1290 N N . VAL A 1 175 ? 19.033 8.347 -29.602 1.00 79.94 175 VAL A N 1
ATOM 1291 C CA . VAL A 1 175 ? 19.114 7.608 -30.872 1.00 79.94 175 VAL A CA 1
ATOM 1292 C C . VAL A 1 175 ? 17.986 8.018 -31.825 1.00 79.94 175 VAL A C 1
ATOM 1294 O O . VAL A 1 175 ? 18.234 8.216 -33.015 1.00 79.94 175 VAL A O 1
ATOM 1297 N N . LYS A 1 176 ? 16.754 8.192 -31.328 1.00 81.50 176 LYS A N 1
ATOM 1298 C CA . LYS A 1 176 ? 15.624 8.667 -32.148 1.00 81.50 176 LYS A CA 1
ATOM 1299 C C . LYS A 1 176 ? 15.861 10.078 -32.692 1.00 81.50 176 LYS A C 1
ATOM 1301 O O . LYS A 1 176 ? 15.575 10.325 -33.862 1.00 81.50 176 LYS A O 1
ATOM 1306 N N . ASP A 1 177 ? 16.404 10.980 -31.885 1.00 82.88 177 ASP A N 1
ATOM 1307 C CA . ASP A 1 177 ? 16.638 12.370 -32.280 1.00 82.88 177 ASP A CA 1
ATOM 1308 C C . ASP A 1 177 ? 17.784 12.491 -33.288 1.00 82.88 177 ASP A C 1
ATOM 1310 O O . ASP A 1 177 ? 17.652 13.195 -34.291 1.00 82.88 177 ASP A O 1
ATOM 1314 N N . GLN A 1 178 ? 18.859 11.713 -33.118 1.00 75.38 178 GLN A N 1
ATOM 1315 C CA . GLN A 1 178 ? 19.918 11.603 -34.128 1.00 75.38 178 GLN A CA 1
ATOM 1316 C C . GLN A 1 178 ? 19.383 11.089 -35.471 1.00 75.38 178 GLN A C 1
ATOM 1318 O O . GLN A 1 178 ? 19.838 11.530 -36.527 1.00 75.38 178 GLN A O 1
ATOM 1323 N N . GLN A 1 179 ? 18.407 10.176 -35.454 1.00 69.25 179 GLN A N 1
ATOM 1324 C CA . GLN A 1 179 ? 17.762 9.703 -36.679 1.00 69.25 179 GLN A CA 1
ATOM 1325 C C . GLN A 1 179 ? 16.884 10.769 -37.326 1.00 69.25 179 GLN A C 1
ATOM 1327 O O . GLN A 1 179 ? 17.004 10.973 -38.531 1.00 69.25 179 GLN A O 1
ATOM 1332 N N . LYS A 1 180 ? 16.048 11.471 -36.553 1.00 71.38 180 LYS A N 1
ATOM 1333 C CA . LYS A 1 180 ? 15.234 12.581 -37.075 1.00 71.38 180 LYS A CA 1
ATOM 1334 C C . LYS A 1 180 ? 16.105 13.661 -37.706 1.00 71.38 180 LYS A C 1
ATOM 1336 O O . LYS A 1 180 ? 15.763 14.172 -38.765 1.00 71.38 180 LYS A O 1
ATOM 1341 N N . PHE A 1 181 ? 17.252 13.957 -37.101 1.00 67.06 181 PHE A N 1
ATOM 1342 C CA . PHE A 1 181 ? 18.210 14.902 -37.661 1.00 67.06 181 PHE A CA 1
ATOM 1343 C C . PHE A 1 181 ? 18.780 14.417 -39.005 1.00 67.06 181 PHE A C 1
ATOM 1345 O O . PHE A 1 181 ? 18.796 15.176 -39.969 1.00 67.06 181 PHE A O 1
ATOM 1352 N N . ARG A 1 182 ? 19.178 13.139 -39.117 1.00 64.44 182 ARG A N 1
ATOM 1353 C CA . ARG A 1 182 ? 19.660 12.562 -40.390 1.00 64.44 182 ARG A CA 1
ATOM 1354 C C . ARG A 1 182 ? 18.566 12.481 -41.460 1.00 64.44 182 ARG A C 1
ATOM 1356 O O . ARG A 1 182 ? 18.839 12.761 -42.621 1.00 64.44 182 ARG A O 1
ATOM 1363 N N . GLN A 1 183 ? 17.339 12.122 -41.085 1.00 61.22 183 GLN A N 1
ATOM 1364 C CA . GLN A 1 183 ? 16.198 12.056 -42.004 1.00 61.22 183 GLN A CA 1
ATOM 1365 C C . GLN A 1 183 ? 15.756 13.445 -42.477 1.00 61.22 183 GLN A C 1
ATOM 1367 O O . GLN A 1 183 ? 15.511 13.614 -43.663 1.00 61.22 183 GLN A O 1
ATOM 1372 N N . GLY A 1 184 ? 15.747 14.457 -41.604 1.00 59.06 184 GLY A N 1
ATOM 1373 C CA . GLY A 1 184 ? 15.450 15.843 -41.990 1.00 59.06 184 GLY A CA 1
ATOM 1374 C C . GLY A 1 184 ? 16.469 16.444 -42.967 1.00 59.06 184 GLY A C 1
ATOM 1375 O O . GLY A 1 184 ? 16.120 17.318 -43.756 1.00 59.06 184 GLY A O 1
ATOM 1376 N N . TYR A 1 185 ? 17.709 15.943 -42.963 1.00 56.03 185 TYR A N 1
ATOM 1377 C CA . TYR A 1 185 ? 18.717 16.264 -43.981 1.00 56.03 185 TYR A CA 1
ATOM 1378 C C . TYR A 1 185 ? 18.452 15.582 -45.334 1.00 56.03 185 TYR A C 1
ATOM 1380 O O . TYR A 1 185 ? 18.774 16.156 -46.370 1.00 56.03 185 TYR A O 1
ATOM 1388 N N . LEU A 1 186 ? 17.877 14.375 -45.335 1.00 52.16 186 LEU A N 1
ATOM 1389 C CA . LEU A 1 186 ? 17.577 13.600 -46.547 1.00 52.16 186 LEU A CA 1
ATOM 1390 C C . LEU A 1 186 ? 16.254 14.023 -47.211 1.00 52.16 186 LEU A C 1
ATOM 1392 O O . LEU A 1 186 ? 16.153 13.966 -48.430 1.00 52.16 186 LEU A O 1
ATOM 1396 N N . ASP A 1 187 ? 15.276 14.486 -46.429 1.00 52.62 187 ASP A N 1
ATOM 1397 C CA . ASP A 1 187 ? 13.928 14.869 -46.890 1.00 52.62 187 ASP A CA 1
ATOM 1398 C C . ASP A 1 187 ? 13.791 16.381 -47.190 1.00 52.62 187 ASP A C 1
ATOM 1400 O O . ASP A 1 187 ? 12.702 16.952 -47.228 1.00 52.62 187 ASP A O 1
ATOM 1404 N N . GLY A 1 188 ? 14.922 17.0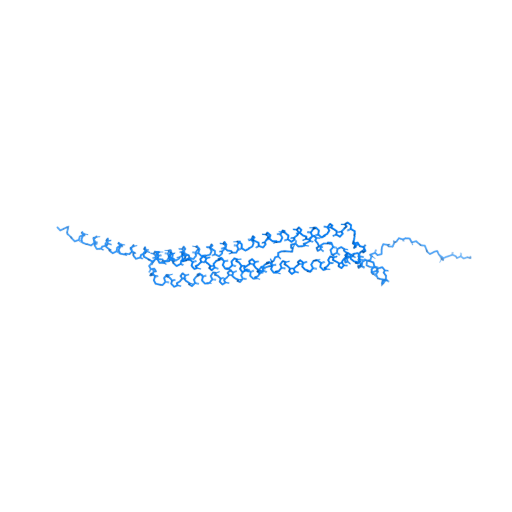79 -47.353 1.00 52.53 188 GLY A N 1
ATOM 1405 C CA . GLY A 1 188 ? 14.972 18.450 -47.874 1.00 52.53 188 GLY A CA 1
ATOM 1406 C C . GLY A 1 188 ? 14.330 19.544 -47.011 1.00 52.53 188 GLY A C 1
ATOM 1407 O O . GLY A 1 188 ? 14.269 20.690 -47.457 1.00 52.53 188 GLY A O 1
ATOM 1408 N N . THR A 1 189 ? 13.895 19.253 -45.780 1.00 53.47 189 THR A N 1
ATOM 1409 C CA . THR A 1 189 ? 13.298 20.256 -44.883 1.00 53.47 189 THR A CA 1
ATOM 1410 C C . THR A 1 189 ? 14.173 20.460 -43.642 1.00 53.47 189 THR A C 1
ATOM 1412 O O . THR A 1 189 ? 13.956 19.823 -42.607 1.00 53.47 189 THR A O 1
ATOM 1415 N N . PRO A 1 190 ? 15.177 21.357 -43.694 1.00 47.41 190 PRO A N 1
ATOM 1416 C CA . PRO A 1 190 ? 16.005 21.631 -42.539 1.00 47.41 190 PRO A CA 1
ATOM 1417 C C . PRO A 1 190 ? 15.243 22.531 -41.566 1.00 47.41 190 PRO A C 1
ATOM 1419 O O . PRO A 1 190 ? 15.069 23.725 -41.800 1.00 47.41 190 PRO A O 1
ATOM 1422 N N . GLY A 1 191 ? 14.883 21.976 -40.408 1.00 52.19 191 GLY A N 1
ATOM 1423 C CA . GLY A 1 191 ? 14.558 22.721 -39.186 1.00 52.19 191 GLY A CA 1
ATOM 1424 C C . GLY A 1 191 ? 15.773 23.428 -38.565 1.00 52.19 191 GLY A C 1
ATOM 1425 O O . GLY A 1 191 ? 15.885 23.521 -37.347 1.00 52.19 191 GLY A O 1
ATOM 1426 N N . GLY A 1 192 ? 16.703 23.910 -39.390 1.00 41.28 192 GLY A N 1
ATOM 1427 C CA . GLY A 1 192 ? 17.778 24.802 -38.990 1.00 41.28 192 GLY A CA 1
ATOM 1428 C C . GLY A 1 192 ? 17.388 26.214 -39.389 1.00 41.28 192 GLY A C 1
ATOM 1429 O O . GLY A 1 192 ? 17.227 26.496 -40.576 1.00 41.28 192 GLY A O 1
ATOM 1430 N N . LYS A 1 193 ? 17.229 27.109 -38.409 1.00 44.47 193 LYS A N 1
ATOM 1431 C CA . LYS A 1 193 ? 17.157 28.551 -38.663 1.00 44.47 193 LYS A CA 1
ATOM 1432 C C . LYS A 1 193 ? 18.291 28.912 -39.625 1.00 44.47 193 LYS A C 1
ATOM 1434 O O . LYS A 1 193 ? 19.459 28.743 -39.284 1.00 44.47 193 LYS A O 1
ATOM 1439 N N . ARG A 1 194 ? 17.937 29.357 -40.833 1.00 41.22 194 ARG A N 1
ATOM 1440 C CA . ARG A 1 194 ? 18.890 29.822 -41.840 1.00 41.22 194 ARG A CA 1
ATOM 1441 C C . ARG A 1 194 ? 19.607 31.044 -41.272 1.00 41.22 194 ARG A C 1
ATOM 1443 O O . ARG A 1 194 ? 19.082 32.150 -41.327 1.00 41.22 194 ARG A O 1
ATOM 1450 N N . VAL A 1 195 ? 20.792 30.847 -40.705 1.00 42.91 195 VAL A N 1
ATOM 1451 C CA . VAL A 1 195 ? 21.760 31.933 -40.565 1.00 42.91 195 VAL A CA 1
ATOM 1452 C C . VAL A 1 195 ? 22.298 32.160 -41.971 1.00 42.91 195 VAL A C 1
ATOM 1454 O O . VAL A 1 195 ? 23.090 31.370 -42.477 1.00 42.91 195 VAL A O 1
ATOM 1457 N N . ALA A 1 196 ? 21.772 33.185 -42.640 1.00 42.31 196 ALA A N 1
ATOM 1458 C CA . ALA A 1 196 ? 22.286 33.643 -43.918 1.00 42.31 196 ALA A CA 1
ATOM 1459 C C . ALA A 1 196 ? 23.706 34.177 -43.701 1.00 42.31 196 ALA A C 1
ATOM 1461 O O . ALA A 1 196 ? 23.890 35.266 -43.160 1.00 42.31 196 ALA A O 1
ATOM 1462 N N . LEU A 1 197 ? 24.706 33.396 -44.104 1.00 41.28 197 LEU A N 1
ATOM 1463 C CA . LEU A 1 197 ? 26.079 33.856 -44.238 1.00 41.28 197 LEU A CA 1
ATOM 1464 C C . LEU A 1 197 ? 26.535 33.606 -45.681 1.00 41.28 197 LEU A C 1
ATOM 1466 O O . LEU A 1 197 ? 26.390 32.496 -46.184 1.00 41.28 197 LEU A O 1
ATOM 1470 N N . TYR A 1 198 ? 27.117 34.653 -46.273 1.00 35.19 198 TYR A N 1
ATOM 1471 C CA . TYR A 1 198 ? 27.804 34.741 -47.572 1.00 35.19 198 TYR A CA 1
ATOM 1472 C C . TYR A 1 198 ? 26.972 34.966 -48.855 1.00 35.19 198 TYR A C 1
ATOM 1474 O O . TYR A 1 198 ? 26.604 34.043 -49.566 1.00 35.19 198 TYR A O 1
ATOM 1482 N N . GLY A 1 199 ? 26.754 36.249 -49.178 1.00 37.44 199 GLY A N 1
ATOM 1483 C CA . GLY A 1 199 ? 27.603 36.954 -50.154 1.00 37.44 199 GLY A CA 1
ATOM 1484 C C . GLY A 1 199 ? 27.383 36.712 -51.656 1.00 37.44 199 GLY A C 1
ATOM 1485 O O . GLY A 1 199 ? 27.722 35.657 -52.172 1.00 37.44 199 GLY A O 1
ATOM 1486 N N . GLY A 1 200 ? 27.014 37.790 -52.362 1.00 39.41 200 GLY A N 1
ATOM 1487 C CA . GLY A 1 200 ? 27.558 38.108 -53.690 1.00 39.41 200 GLY A CA 1
ATOM 1488 C C . GLY A 1 200 ? 26.688 37.786 -54.908 1.00 39.41 200 GLY A C 1
ATOM 1489 O O . GLY A 1 200 ? 26.770 36.700 -55.463 1.00 39.41 200 GLY A O 1
ATOM 1490 N N . ALA A 1 201 ? 25.970 38.789 -55.416 1.00 35.50 201 ALA A N 1
ATOM 1491 C CA . ALA A 1 201 ? 25.646 38.879 -56.838 1.00 35.50 201 ALA A CA 1
ATOM 1492 C C . ALA A 1 201 ? 25.809 40.337 -57.287 1.00 35.50 201 ALA A C 1
ATOM 1494 O O . ALA A 1 201 ? 25.006 41.213 -56.974 1.00 35.50 201 ALA A O 1
ATOM 1495 N N . SER A 1 202 ? 26.930 40.581 -57.957 1.00 42.34 202 SER A N 1
ATOM 1496 C CA . SER A 1 202 ? 27.271 41.793 -58.692 1.00 42.34 202 SER A CA 1
ATOM 1497 C C . SER A 1 202 ? 26.368 41.984 -59.910 1.00 42.34 202 SER A C 1
ATOM 1499 O O . SER A 1 202 ? 26.120 41.017 -60.630 1.00 42.34 202 SER A O 1
ATOM 1501 N N . GLY A 1 203 ? 26.030 43.235 -60.226 1.00 38.00 203 GLY A N 1
ATOM 1502 C CA . GLY A 1 203 ? 25.769 43.643 -61.608 1.00 38.00 203 GLY A CA 1
ATOM 1503 C C . GLY A 1 203 ? 24.659 44.673 -61.772 1.00 38.00 203 GLY A C 1
ATOM 1504 O O . GLY A 1 203 ? 23.488 44.311 -61.798 1.00 38.00 203 GLY A O 1
ATOM 1505 N N . GLY A 1 204 ? 25.033 45.941 -61.973 1.00 33.00 204 GLY A N 1
ATOM 1506 C CA . GLY A 1 204 ? 24.131 46.912 -62.592 1.00 33.00 204 GLY A CA 1
ATOM 1507 C C . GLY A 1 204 ? 24.497 48.376 -62.377 1.00 33.00 204 GLY A C 1
ATOM 1508 O O . GLY A 1 204 ? 23.898 48.974 -61.505 1.00 33.00 204 GLY A O 1
ATOM 1509 N N . TYR A 1 205 ? 25.447 48.900 -63.167 1.00 35.22 205 TYR A N 1
ATOM 1510 C CA . TYR A 1 205 ? 25.630 50.268 -63.723 1.00 35.22 205 TYR A CA 1
ATOM 1511 C C . TYR A 1 205 ? 26.881 50.126 -64.629 1.00 35.22 205 TYR A C 1
ATOM 1513 O O . TYR A 1 205 ? 27.858 49.549 -64.166 1.00 35.22 205 TYR A O 1
ATOM 1521 N N . GLY A 1 206 ? 26.987 50.474 -65.912 1.00 37.28 206 GLY A N 1
ATOM 1522 C CA . GLY A 1 206 ? 26.371 51.470 -66.787 1.00 37.28 206 GLY A CA 1
ATOM 1523 C C . GLY A 1 206 ? 27.526 52.015 -67.660 1.00 37.28 206 GLY A C 1
ATOM 1524 O O . GLY A 1 206 ? 28.564 52.343 -67.089 1.00 37.28 206 GLY A O 1
ATOM 1525 N N . GLY A 1 207 ? 27.370 52.086 -68.991 1.00 33.53 207 GLY A N 1
ATOM 1526 C CA . GLY A 1 207 ? 28.372 52.644 -69.923 1.00 33.53 207 GLY A CA 1
ATOM 1527 C C . GLY A 1 207 ? 28.880 51.670 -70.974 1.00 33.53 207 GLY A C 1
ATOM 1528 O O . GLY A 1 207 ? 29.690 50.796 -70.600 1.00 33.53 207 GLY A O 1
#

Secondary structure (DSSP, 8-state):
--SHHHHHHHHHHHHHHHHHHHHHHHHHHHHHHHT-HHHHHHHHHHHHHHHHHHHHHHHHHHHHHHHHHHHHHHHHT-TTSHHHHHHHHHHHHHHHHHHHHHHHHHHHHHHHHHHHHHHHHHHHHHHHHTT--HHHHHHHHHHHHHHHHHHHHHHHHHPPPP-TTHHHHHHHHHHHHHHHHHHHHHTT---S---------------

Sequence (207 aa):
MSSGGNKAAKEANAAEAQRQAAIRGTQSRVNQVFNDPKRQADINDFVNATRSYYQQDLDRQKGNADRGLKFALARSGLTGGSTQVDQQQQLGQDYGRGLLQVEQKAQGAGASLSAADQDARSRLISLATSGLDATTAAQQASAAMRSNLEAGRSEAQLGSLADSFGQTNSFLQNVKDQQKFRQGYLDGTPGGKRVALYGGASGGYGG

pLDDT: mean 83.51, std 17.05, range [33.0, 97.25]